Protein AF-A0A932U5Z6-F1 (afdb_monomer)

Structure (mmCIF, N/CA/C/O backbone):
data_AF-A0A932U5Z6-F1
#
_entry.id   AF-A0A932U5Z6-F1
#
loop_
_atom_site.group_PDB
_atom_site.id
_atom_site.type_symbol
_atom_site.label_atom_id
_atom_site.label_alt_id
_atom_site.label_comp_id
_atom_site.label_asym_id
_atom_site.label_entity_id
_atom_site.label_seq_id
_atom_site.pdbx_PDB_ins_code
_atom_site.Cartn_x
_atom_site.Cartn_y
_atom_site.Cartn_z
_atom_site.occupancy
_atom_site.B_iso_or_equiv
_atom_site.auth_seq_id
_atom_site.auth_comp_id
_atom_site.auth_asym_id
_atom_site.auth_atom_id
_atom_site.pdbx_PDB_model_num
ATOM 1 N N . MET A 1 1 ? -1.374 36.086 5.362 1.00 69.19 1 MET A N 1
ATOM 2 C CA . MET A 1 1 ? -0.827 35.461 4.133 1.00 69.19 1 MET A CA 1
ATOM 3 C C . MET A 1 1 ? -1.995 35.120 3.223 1.00 69.19 1 MET A C 1
ATOM 5 O O . MET A 1 1 ? -2.997 34.642 3.740 1.00 69.19 1 MET A O 1
ATOM 9 N N . SER A 1 2 ? -1.926 35.411 1.921 1.00 92.19 2 SER A N 1
ATOM 10 C CA . SER A 1 2 ? -3.019 35.050 1.006 1.00 92.19 2 SER A CA 1
ATOM 11 C C . SER A 1 2 ? -3.091 33.521 0.834 1.00 92.19 2 SER A C 1
ATOM 13 O O . SER A 1 2 ? -2.047 32.866 0.873 1.00 92.19 2 SER A O 1
ATOM 15 N N . PRO A 1 3 ? -4.284 32.929 0.624 1.00 89.31 3 PRO A N 1
ATOM 16 C CA . PRO A 1 3 ? -4.421 31.493 0.356 1.00 89.31 3 PRO A CA 1
ATOM 17 C C . PRO A 1 3 ? -3.554 31.028 -0.820 1.00 89.31 3 PRO A C 1
ATOM 19 O O . PRO A 1 3 ? -2.947 29.964 -0.765 1.00 89.31 3 PRO A O 1
ATOM 22 N N . LEU A 1 4 ? -3.423 31.875 -1.846 1.00 91.25 4 LEU A N 1
ATOM 23 C CA . LEU A 1 4 ? -2.566 31.627 -3.001 1.00 91.25 4 LEU A CA 1
ATOM 24 C C . LEU A 1 4 ? -1.083 31.531 -2.612 1.00 91.25 4 LEU A C 1
ATOM 26 O O . LEU A 1 4 ? -0.398 30.625 -3.068 1.00 91.25 4 LEU A O 1
ATOM 30 N N . LEU A 1 5 ? -0.593 32.407 -1.726 1.00 92.50 5 LEU A N 1
ATOM 31 C CA . LEU A 1 5 ? 0.784 32.337 -1.229 1.00 92.50 5 LEU A CA 1
ATOM 32 C C . LEU A 1 5 ? 1.038 31.029 -0.469 1.00 92.50 5 LEU A C 1
ATOM 34 O O . LEU A 1 5 ? 2.089 30.426 -0.650 1.00 92.50 5 LEU A O 1
ATOM 38 N N . LEU A 1 6 ? 0.084 30.582 0.356 1.00 90.44 6 LEU A N 1
ATOM 39 C CA . LEU A 1 6 ? 0.202 29.321 1.095 1.00 90.44 6 LEU A CA 1
ATOM 40 C C . LEU A 1 6 ? 0.247 28.121 0.147 1.00 90.44 6 LEU A C 1
ATOM 42 O O . LEU A 1 6 ? 1.144 27.297 0.269 1.00 90.44 6 LEU A O 1
ATOM 46 N N . VAL A 1 7 ? -0.661 28.053 -0.830 1.00 91.19 7 VAL A N 1
ATOM 47 C CA . VAL A 1 7 ? -0.684 26.966 -1.821 1.00 91.19 7 VAL A CA 1
ATOM 48 C C . VAL A 1 7 ? 0.608 26.939 -2.634 1.00 91.19 7 VAL A C 1
ATOM 50 O O . VAL A 1 7 ? 1.207 25.874 -2.788 1.00 91.19 7 VAL A O 1
ATOM 53 N N . THR A 1 8 ? 1.074 28.094 -3.110 1.00 92.56 8 THR A N 1
ATOM 54 C CA . THR A 1 8 ? 2.325 28.192 -3.869 1.00 92.56 8 THR A CA 1
ATOM 55 C C . THR A 1 8 ? 3.519 27.777 -3.019 1.00 92.56 8 THR A C 1
ATOM 57 O O . THR A 1 8 ? 4.326 26.963 -3.460 1.00 92.56 8 THR A O 1
ATOM 60 N N . LEU A 1 9 ? 3.620 28.279 -1.785 1.00 92.50 9 LEU A N 1
ATOM 61 C CA . LEU A 1 9 ? 4.718 27.942 -0.883 1.00 92.50 9 LEU A CA 1
ATOM 62 C C . LEU A 1 9 ? 4.720 26.448 -0.544 1.00 92.50 9 LEU A C 1
ATOM 64 O O . LEU A 1 9 ? 5.759 25.809 -0.657 1.00 92.50 9 LEU A O 1
ATOM 68 N N . SER A 1 10 ? 3.570 25.870 -0.191 1.00 87.94 10 SER A N 1
ATOM 69 C CA . SER A 1 10 ? 3.447 24.435 0.086 1.00 87.94 10 SER A CA 1
ATOM 70 C C . SER A 1 10 ? 3.793 23.584 -1.137 1.00 87.94 10 SER A C 1
ATOM 72 O O . SER A 1 10 ? 4.509 22.596 -1.006 1.00 87.94 10 SER A O 1
ATOM 74 N N . SER A 1 11 ? 3.353 23.987 -2.331 1.00 88.62 11 SER A N 1
ATOM 75 C CA . SER A 1 11 ? 3.674 23.278 -3.576 1.00 88.62 11 SER A CA 1
ATOM 76 C C . SER A 1 11 ? 5.170 23.324 -3.884 1.00 88.62 11 SER A C 1
ATOM 78 O O . SER A 1 11 ? 5.747 22.309 -4.265 1.00 88.62 11 SER A O 1
ATOM 80 N N . LEU A 1 12 ? 5.821 24.475 -3.677 1.00 90.50 12 LEU A N 1
ATOM 81 C CA . LEU A 1 12 ? 7.265 24.618 -3.864 1.00 90.50 12 LEU A CA 1
ATOM 82 C C . LEU A 1 12 ? 8.053 23.820 -2.826 1.00 90.50 12 LEU A C 1
ATOM 84 O O . LEU A 1 12 ? 9.004 23.142 -3.191 1.00 90.50 12 LEU A O 1
ATOM 88 N N . LEU A 1 13 ? 7.645 23.841 -1.557 1.00 89.56 13 LEU A N 1
ATOM 89 C CA . LEU A 1 13 ? 8.298 23.059 -0.505 1.00 89.56 13 LEU A CA 1
ATOM 90 C C . LEU A 1 13 ? 8.247 21.551 -0.781 1.00 89.56 13 LEU A C 1
ATOM 92 O O . LEU A 1 13 ? 9.197 20.847 -0.451 1.00 89.56 13 LEU A O 1
ATOM 96 N N . LEU A 1 14 ? 7.174 21.065 -1.410 1.00 86.75 14 LEU A N 1
ATOM 97 C CA . LEU A 1 14 ? 7.038 19.659 -1.792 1.00 86.75 14 LEU A CA 1
ATOM 98 C C . LEU A 1 14 ? 7.766 19.329 -3.106 1.00 86.75 14 LEU A C 1
ATOM 100 O O . LEU A 1 14 ? 8.453 18.315 -3.195 1.00 86.75 14 LEU A O 1
ATOM 104 N N . GLY A 1 15 ? 7.630 20.172 -4.132 1.00 87.50 15 GLY A N 1
ATOM 105 C CA . GLY A 1 15 ? 8.141 19.889 -5.478 1.00 87.50 15 GLY A CA 1
ATOM 106 C C . GLY A 1 15 ? 9.620 20.221 -5.679 1.00 87.50 15 GLY A C 1
ATOM 107 O O . GLY A 1 15 ? 10.344 19.470 -6.333 1.00 87.50 15 GLY A O 1
ATOM 108 N N . LEU A 1 16 ? 10.097 21.326 -5.105 1.00 90.31 16 LEU A N 1
ATOM 109 C CA . LEU A 1 16 ? 11.437 21.855 -5.366 1.00 90.31 16 LEU A CA 1
ATOM 110 C C . LEU A 1 16 ? 12.565 20.902 -4.934 1.00 90.31 16 LEU A C 1
ATOM 112 O O . LEU A 1 16 ? 13.491 20.726 -5.729 1.00 90.31 16 LEU A O 1
ATOM 116 N N . PRO A 1 17 ? 12.503 20.216 -3.771 1.00 91.12 17 PRO A N 1
ATOM 117 C CA . PRO A 1 17 ? 13.502 19.205 -3.423 1.00 91.12 17 PRO A CA 1
ATOM 118 C C . PRO A 1 17 ? 13.607 18.085 -4.466 1.00 91.12 17 PRO A C 1
ATOM 120 O O . PRO A 1 17 ? 14.712 17.665 -4.808 1.00 91.12 17 PRO A O 1
ATOM 123 N N . LEU A 1 18 ? 12.473 17.639 -5.021 1.00 87.00 18 LEU A N 1
ATOM 124 C CA . LEU A 1 18 ? 12.431 16.589 -6.042 1.00 87.00 18 LEU A CA 1
ATOM 125 C C . LEU A 1 18 ? 13.013 17.072 -7.375 1.00 87.00 18 LEU A C 1
ATOM 127 O O . LEU A 1 18 ? 13.781 16.352 -8.012 1.00 87.00 18 LEU A O 1
ATOM 131 N N . TRP A 1 19 ? 12.697 18.301 -7.785 1.00 89.69 19 TRP A N 1
ATOM 132 C CA . TRP A 1 19 ? 13.226 18.885 -9.020 1.00 89.69 19 TRP A CA 1
ATOM 133 C C . TRP A 1 19 ? 14.731 19.137 -8.942 1.00 89.69 19 TRP A C 1
ATOM 135 O O . TRP A 1 19 ? 15.451 18.772 -9.870 1.00 89.69 19 TRP A O 1
ATOM 145 N N . LEU A 1 20 ? 15.224 19.691 -7.827 1.00 90.06 20 LEU A N 1
ATOM 146 C CA . LEU A 1 20 ? 16.660 19.869 -7.593 1.00 90.06 20 LEU A CA 1
ATOM 147 C C . LEU A 1 20 ? 17.393 18.528 -7.596 1.00 90.06 20 LEU A C 1
ATOM 149 O O . LEU A 1 20 ? 18.442 18.390 -8.226 1.00 90.06 20 LEU A O 1
ATOM 153 N N . ARG A 1 21 ? 16.810 17.517 -6.947 1.00 87.50 21 ARG A N 1
ATOM 154 C CA . ARG A 1 21 ? 17.330 16.151 -6.972 1.00 87.50 21 ARG A CA 1
ATOM 155 C C . ARG A 1 21 ? 17.396 15.603 -8.397 1.00 87.50 21 ARG A C 1
ATOM 157 O O . ARG A 1 21 ? 18.412 15.019 -8.764 1.00 87.50 21 ARG A O 1
ATOM 164 N N . ASN A 1 22 ? 16.357 15.787 -9.210 1.00 87.12 22 ASN A N 1
ATOM 165 C CA . ASN A 1 22 ? 16.334 15.307 -10.594 1.00 87.12 22 ASN A CA 1
ATOM 166 C C . ASN A 1 22 ? 17.371 16.019 -11.470 1.00 87.12 22 ASN A C 1
ATOM 168 O O . ASN A 1 22 ? 18.066 15.353 -12.229 1.00 87.12 22 ASN A O 1
ATOM 172 N N . ILE A 1 23 ? 17.550 17.332 -11.303 1.00 88.31 23 ILE A N 1
ATOM 173 C CA . ILE A 1 23 ? 18.619 18.103 -11.960 1.00 88.31 23 ILE A CA 1
ATOM 174 C C . ILE A 1 23 ? 19.998 17.536 -11.603 1.00 88.31 23 ILE A C 1
ATOM 176 O O . ILE A 1 23 ? 20.805 17.277 -12.494 1.00 88.31 23 ILE A O 1
ATOM 180 N N . ALA A 1 24 ? 20.255 17.298 -10.314 1.00 87.62 24 ALA A N 1
ATOM 181 C CA . ALA A 1 24 ? 21.525 16.744 -9.848 1.00 87.62 24 ALA A CA 1
ATOM 182 C C . ALA A 1 24 ? 21.759 15.300 -10.329 1.00 87.62 24 ALA A C 1
ATOM 184 O O . ALA A 1 24 ? 22.899 14.900 -10.543 1.00 87.62 24 ALA A O 1
ATOM 185 N N . THR A 1 25 ? 20.685 14.523 -10.500 1.00 83.38 25 THR A N 1
ATOM 186 C CA . THR A 1 25 ? 20.752 13.090 -10.824 1.00 83.38 25 THR A CA 1
ATOM 187 C C . THR A 1 25 ? 20.821 12.818 -12.328 1.00 83.38 25 THR A C 1
ATOM 189 O O . THR A 1 25 ? 21.630 12.007 -12.768 1.00 83.38 25 THR A O 1
ATOM 192 N N . TYR A 1 26 ? 19.962 13.461 -13.122 1.00 82.12 26 TYR A N 1
ATOM 193 C CA . TYR A 1 26 ? 19.869 13.244 -14.572 1.00 82.12 26 TYR A CA 1
ATOM 194 C C . TYR A 1 26 ? 20.737 14.225 -15.373 1.00 82.12 26 TYR A C 1
ATOM 196 O O . TYR A 1 26 ? 21.073 13.953 -16.526 1.00 82.12 26 TYR A O 1
ATOM 204 N N . GLY A 1 27 ? 21.141 15.338 -14.752 1.00 81.62 27 GLY A N 1
ATOM 205 C CA . GLY A 1 27 ? 21.981 16.370 -15.347 1.00 81.62 27 GLY A CA 1
ATOM 206 C C . GLY A 1 27 ? 21.206 17.417 -16.157 1.00 81.62 27 GLY A C 1
ATOM 207 O O . GLY A 1 27 ? 20.136 17.172 -16.719 1.00 81.62 27 GLY A O 1
ATOM 208 N N . GLY A 1 28 ? 21.781 18.619 -16.252 1.00 84.88 28 GLY A N 1
ATOM 209 C CA . GLY A 1 28 ? 21.213 19.730 -17.020 1.00 84.88 28 GLY A CA 1
ATOM 210 C C . GLY A 1 28 ? 19.855 20.202 -16.487 1.00 84.88 28 GLY A C 1
ATOM 211 O O . GLY A 1 28 ? 19.638 20.264 -15.284 1.00 84.88 28 GLY A O 1
ATOM 212 N N . LEU A 1 29 ? 18.934 20.547 -17.390 1.00 86.44 29 LEU A N 1
ATOM 213 C CA . LEU A 1 29 ? 17.565 20.967 -17.054 1.00 86.44 29 LEU A CA 1
ATOM 214 C C . LEU A 1 29 ? 16.560 19.802 -17.090 1.00 86.44 29 LEU A C 1
ATOM 216 O O . LEU A 1 29 ? 15.365 20.036 -17.254 1.00 86.44 29 LEU A O 1
ATOM 220 N N . ASP A 1 30 ? 17.003 18.546 -16.960 1.00 83.12 30 ASP A N 1
ATOM 221 C CA . ASP A 1 30 ? 16.100 17.384 -16.966 1.00 83.12 30 ASP A CA 1
ATOM 222 C C . ASP A 1 30 ? 15.417 17.171 -15.601 1.00 83.12 30 ASP A C 1
ATOM 224 O O . ASP A 1 30 ? 15.425 16.087 -15.023 1.00 83.12 30 ASP A O 1
ATOM 228 N N . PHE A 1 31 ? 14.812 18.229 -15.054 1.00 87.06 31 PHE A N 1
ATOM 229 C CA . PHE A 1 31 ? 14.173 18.210 -13.733 1.00 87.06 31 PHE A CA 1
ATOM 230 C C . PHE A 1 31 ? 12.919 17.317 -13.674 1.00 87.06 31 PHE A C 1
ATOM 232 O O . PHE A 1 31 ? 12.496 16.919 -12.587 1.00 87.06 31 PHE A O 1
ATOM 239 N N . LEU A 1 32 ? 12.343 16.969 -14.831 1.00 85.19 32 LEU A N 1
ATOM 240 C CA . LEU A 1 32 ? 11.249 15.999 -14.968 1.00 85.19 32 LEU A CA 1
ATOM 241 C C . LEU A 1 32 ? 11.734 14.577 -15.309 1.00 85.19 32 LEU A C 1
ATOM 243 O O . LEU A 1 32 ? 10.931 13.650 -15.271 1.00 85.19 32 LEU A O 1
ATOM 247 N N . GLY A 1 33 ? 13.019 14.388 -15.636 1.00 80.88 33 GLY A N 1
ATOM 248 C CA . GLY A 1 33 ? 13.579 13.090 -16.034 1.00 80.88 33 GLY A CA 1
ATOM 249 C C . GLY A 1 33 ? 13.066 12.560 -17.381 1.00 80.88 33 GLY A C 1
ATOM 250 O O . GLY A 1 33 ? 13.112 11.352 -17.619 1.00 80.88 33 GLY A O 1
ATOM 251 N N . LEU A 1 34 ? 12.544 13.431 -18.249 1.00 82.69 34 LEU A N 1
ATOM 252 C CA . LEU A 1 34 ? 11.930 13.047 -19.525 1.00 82.69 34 LEU A CA 1
ATOM 253 C C . LEU A 1 34 ? 12.978 12.621 -20.553 1.00 82.69 34 LEU A C 1
ATOM 255 O O . LEU A 1 34 ? 12.789 11.634 -21.257 1.00 82.69 34 LEU A O 1
ATOM 259 N N . ARG A 1 35 ? 14.125 13.309 -20.605 1.00 82.81 35 ARG A N 1
ATOM 260 C CA . ARG A 1 35 ? 15.196 12.918 -21.536 1.00 82.81 35 ARG A CA 1
ATOM 261 C C . ARG A 1 35 ? 15.782 11.569 -21.153 1.00 82.81 35 ARG A C 1
ATOM 263 O O . ARG A 1 35 ? 16.149 10.788 -22.027 1.00 82.81 35 ARG A O 1
ATOM 270 N N . TRP A 1 36 ? 15.887 11.298 -19.854 1.00 78.06 36 TRP A N 1
ATOM 271 C CA . TRP A 1 36 ? 16.286 9.984 -19.369 1.00 78.06 36 TRP A CA 1
ATOM 272 C C . TRP A 1 36 ? 15.241 8.907 -19.688 1.00 78.06 36 TRP A C 1
ATOM 274 O O . TRP A 1 36 ? 15.604 7.846 -20.188 1.00 78.06 36 TRP A O 1
ATOM 284 N N . HIS A 1 37 ? 13.955 9.191 -19.459 1.00 79.00 37 HIS A N 1
ATOM 285 C CA . HIS A 1 37 ? 12.840 8.304 -19.801 1.00 79.00 37 HIS A CA 1
ATOM 286 C C . HIS A 1 37 ? 12.890 7.836 -21.265 1.00 79.00 37 HIS A C 1
ATOM 288 O O . HIS A 1 37 ? 12.825 6.635 -21.524 1.00 79.00 37 HIS A O 1
ATOM 294 N N . ASP A 1 38 ? 13.079 8.753 -22.213 1.00 81.44 38 ASP A N 1
ATOM 295 C CA . ASP A 1 38 ? 13.071 8.420 -23.644 1.00 81.44 38 ASP A CA 1
ATOM 296 C C . ASP A 1 38 ? 14.233 7.505 -24.054 1.00 81.44 38 ASP A C 1
ATOM 298 O O . ASP A 1 38 ? 14.115 6.731 -25.001 1.00 81.44 38 ASP A O 1
ATOM 302 N N . ARG A 1 39 ? 15.351 7.535 -23.316 1.00 78.62 39 ARG A N 1
ATOM 303 C CA . ARG A 1 39 ? 16.490 6.631 -23.552 1.00 78.62 39 ARG A CA 1
ATOM 304 C C . ARG A 1 39 ? 16.214 5.202 -23.095 1.00 78.62 39 ARG A C 1
ATOM 306 O O . ARG A 1 39 ? 16.750 4.269 -23.683 1.00 78.62 39 ARG A O 1
ATOM 313 N N . VAL A 1 40 ? 15.426 5.030 -22.034 1.00 74.38 40 VAL A N 1
ATOM 314 C CA . VAL A 1 40 ? 15.199 3.720 -21.394 1.00 74.38 40 VAL A CA 1
ATOM 315 C C . VAL A 1 40 ? 13.920 3.035 -21.873 1.00 74.38 40 VAL A C 1
ATOM 317 O O . VAL A 1 40 ? 13.795 1.819 -21.760 1.00 74.38 40 VAL A O 1
ATOM 320 N N . VAL A 1 41 ? 12.975 3.782 -22.446 1.00 70.25 41 VAL A N 1
ATOM 321 C CA . VAL A 1 41 ? 11.733 3.237 -23.009 1.00 70.25 41 VAL A CA 1
ATOM 322 C C . VAL A 1 41 ? 11.979 2.732 -24.432 1.00 70.25 41 VAL A C 1
ATOM 324 O O . VAL A 1 41 ? 11.538 3.322 -25.411 1.00 70.25 41 VAL A O 1
ATOM 327 N N . THR A 1 42 ? 12.686 1.611 -24.562 1.00 74.94 42 THR A N 1
ATOM 328 C CA . THR A 1 42 ? 12.849 0.904 -25.844 1.00 74.94 42 THR A CA 1
ATOM 329 C C . THR A 1 42 ? 12.679 -0.608 -25.657 1.00 74.94 42 THR A C 1
ATOM 331 O O . THR A 1 42 ? 12.927 -1.136 -24.577 1.00 74.94 42 THR A O 1
ATOM 334 N N . GLY A 1 43 ? 12.193 -1.311 -26.689 1.00 77.56 43 GLY A N 1
ATOM 335 C CA . GLY A 1 43 ? 12.179 -2.784 -26.726 1.00 77.56 43 GLY A CA 1
ATOM 336 C C . GLY A 1 43 ? 11.269 -3.490 -25.709 1.00 77.56 43 GLY A C 1
ATOM 337 O O . GLY A 1 43 ? 11.607 -4.575 -25.244 1.00 77.56 43 GLY A O 1
ATOM 338 N N . GLN A 1 44 ? 10.132 -2.896 -25.333 1.00 80.25 44 GLN A N 1
ATOM 339 C CA . GLN A 1 44 ? 9.215 -3.521 -24.372 1.00 80.25 44 GLN A CA 1
ATOM 340 C C . GLN A 1 44 ? 8.631 -4.832 -24.926 1.00 80.25 44 GLN A C 1
ATOM 342 O O . GLN A 1 44 ? 8.080 -4.816 -26.029 1.00 80.25 44 GLN A O 1
ATOM 347 N N . PRO A 1 45 ? 8.691 -5.948 -24.175 1.00 88.81 45 PRO A N 1
ATOM 348 C CA . PRO A 1 45 ? 8.124 -7.206 -24.633 1.00 88.81 45 PRO A CA 1
ATOM 349 C C . PRO A 1 45 ? 6.596 -7.131 -24.658 1.00 88.81 45 PRO A C 1
ATOM 351 O O . PRO A 1 45 ? 5.964 -6.628 -23.716 1.00 88.81 45 PRO A O 1
ATOM 354 N N . THR A 1 46 ? 5.998 -7.667 -25.722 1.00 93.62 46 THR A N 1
ATOM 355 C CA . THR A 1 46 ? 4.551 -7.882 -25.754 1.00 93.62 46 THR A CA 1
ATOM 356 C C . THR A 1 46 ? 4.171 -8.982 -24.764 1.00 93.62 46 THR A C 1
ATOM 358 O O . THR A 1 46 ? 4.982 -9.850 -24.424 1.00 93.62 46 THR A O 1
ATOM 361 N N . THR A 1 47 ? 2.930 -8.962 -24.287 1.00 93.81 47 THR A N 1
ATOM 362 C CA . THR A 1 47 ? 2.435 -9.985 -23.354 1.00 93.81 47 THR A CA 1
ATOM 363 C C . THR A 1 47 ? 2.460 -11.379 -23.971 1.00 93.81 47 THR A C 1
ATOM 365 O O . THR A 1 47 ? 2.830 -12.342 -23.300 1.00 93.81 47 THR A O 1
ATOM 368 N N . VAL A 1 48 ? 2.137 -11.482 -25.262 1.00 95.62 48 VAL A N 1
ATOM 369 C CA . VAL A 1 48 ? 2.158 -12.750 -25.999 1.00 95.62 48 VAL A CA 1
ATOM 370 C C . VAL A 1 48 ? 3.581 -13.298 -26.097 1.00 95.62 48 VAL A C 1
ATOM 372 O O . VAL A 1 48 ? 3.802 -14.447 -25.720 1.00 95.62 48 VAL A O 1
ATOM 375 N N . ASP A 1 49 ? 4.549 -12.478 -26.517 1.00 95.12 49 ASP A N 1
ATOM 376 C CA . ASP A 1 49 ? 5.944 -12.915 -26.671 1.00 95.12 49 ASP A CA 1
ATOM 377 C C . ASP A 1 49 ? 6.555 -13.319 -25.327 1.00 95.12 49 ASP A C 1
ATOM 379 O O . ASP A 1 49 ? 7.260 -14.323 -25.220 1.00 95.12 49 ASP A O 1
ATOM 383 N N . TRP A 1 50 ? 6.251 -12.564 -24.270 1.00 94.62 50 TRP A N 1
ATOM 384 C CA . TRP A 1 50 ? 6.760 -12.856 -22.937 1.00 94.62 50 TRP A CA 1
ATOM 385 C C . TRP A 1 50 ? 6.226 -14.186 -22.404 1.00 94.62 50 TRP A C 1
ATOM 387 O O . TRP A 1 50 ? 7.000 -14.977 -21.862 1.00 94.62 50 TRP A O 1
ATOM 397 N N . ILE A 1 51 ? 4.922 -14.449 -22.565 1.00 96.94 51 ILE A N 1
ATOM 398 C CA . ILE A 1 51 ? 4.297 -15.711 -22.143 1.00 96.94 51 ILE A CA 1
ATOM 399 C C . ILE A 1 51 ? 4.809 -16.869 -22.998 1.00 96.94 51 ILE A C 1
ATOM 401 O O . ILE A 1 51 ? 5.070 -17.938 -22.455 1.00 96.94 51 ILE A O 1
ATOM 405 N N . ALA A 1 52 ? 5.003 -16.667 -24.303 1.00 96.88 52 ALA A N 1
ATOM 406 C CA . ALA A 1 52 ? 5.597 -17.678 -25.172 1.00 96.88 52 ALA A CA 1
ATOM 407 C C . ALA A 1 52 ? 7.023 -18.050 -24.725 1.00 96.88 52 ALA A C 1
ATOM 409 O O . ALA A 1 52 ? 7.389 -19.222 -24.770 1.00 96.88 52 ALA A O 1
ATOM 410 N N . ALA A 1 53 ? 7.803 -17.075 -24.246 1.00 96.62 53 ALA A N 1
ATOM 411 C CA . ALA A 1 53 ? 9.177 -17.289 -23.797 1.00 96.62 53 ALA A CA 1
ATOM 412 C C . ALA A 1 53 ? 9.303 -17.840 -22.360 1.00 96.62 53 ALA A C 1
ATOM 414 O O . ALA A 1 53 ? 10.196 -18.640 -22.098 1.00 96.62 53 ALA A O 1
ATOM 415 N N . ASN A 1 54 ? 8.444 -17.418 -21.422 1.00 96.75 54 ASN A N 1
ATOM 416 C CA . ASN A 1 54 ? 8.610 -17.687 -19.980 1.00 96.75 54 ASN A CA 1
ATOM 417 C C . ASN A 1 54 ? 7.453 -18.485 -19.347 1.00 96.75 54 ASN A C 1
ATOM 419 O O . ASN A 1 54 ? 7.575 -18.985 -18.229 1.00 96.75 54 ASN A O 1
ATOM 423 N N . GLY A 1 55 ? 6.320 -18.606 -20.039 1.00 96.62 55 GLY A N 1
ATOM 424 C CA . GLY A 1 55 ? 5.133 -19.319 -19.575 1.00 96.62 55 GLY A CA 1
ATOM 425 C C . GLY A 1 55 ? 4.230 -18.534 -18.614 1.00 96.62 55 GLY A C 1
ATOM 426 O O . GLY A 1 55 ? 4.584 -17.505 -18.039 1.00 96.62 55 GLY A O 1
ATOM 427 N N . TRP A 1 56 ? 3.020 -19.060 -18.413 1.00 96.88 56 TRP A N 1
ATOM 428 C CA . TRP A 1 56 ? 2.003 -18.472 -17.531 1.00 96.88 56 TRP A CA 1
ATOM 429 C C . TRP A 1 56 ? 2.393 -18.361 -16.048 1.00 96.88 56 TRP A C 1
ATOM 431 O O . TRP A 1 56 ? 2.049 -17.342 -15.445 1.00 96.88 56 TRP A O 1
ATOM 441 N N . PRO A 1 57 ? 3.080 -19.342 -15.426 1.00 97.31 57 PRO A N 1
ATOM 442 C CA . PRO A 1 57 ? 3.449 -19.233 -14.014 1.00 97.31 57 PRO A CA 1
ATOM 443 C C . PRO A 1 57 ? 4.336 -18.017 -13.745 1.00 97.31 57 PRO A C 1
ATOM 445 O O . PRO A 1 57 ? 4.029 -17.210 -12.870 1.00 97.31 57 PRO A O 1
ATOM 448 N N . ALA A 1 58 ? 5.367 -17.834 -14.570 1.00 95.12 58 ALA A N 1
ATOM 449 C CA . ALA A 1 58 ? 6.283 -16.713 -14.447 1.00 95.12 58 ALA A CA 1
ATOM 450 C C . ALA A 1 58 ? 5.565 -15.372 -14.712 1.00 95.12 58 ALA A C 1
ATOM 452 O O . ALA A 1 58 ? 5.891 -14.358 -14.092 1.00 95.12 58 ALA A O 1
ATOM 453 N N . TYR A 1 59 ? 4.561 -15.358 -15.601 1.00 95.12 59 TYR A N 1
ATOM 454 C CA . TYR A 1 59 ? 3.771 -14.156 -15.891 1.00 95.12 59 TYR A CA 1
ATOM 455 C C . TYR A 1 59 ? 3.019 -13.700 -14.645 1.00 95.12 59 TYR A C 1
ATOM 457 O O . TYR A 1 59 ? 3.064 -12.523 -14.296 1.00 95.12 59 TYR A O 1
ATOM 465 N N . TRP A 1 60 ? 2.357 -14.630 -13.951 1.00 95.81 60 TRP A N 1
ATOM 466 C CA . TRP A 1 60 ? 1.602 -14.312 -12.743 1.00 95.81 60 TRP A CA 1
ATOM 467 C C . TRP A 1 60 ? 2.497 -14.003 -11.550 1.00 95.81 60 TRP A C 1
ATOM 469 O O . TRP A 1 60 ? 2.187 -13.081 -10.801 1.00 95.81 60 TRP A O 1
ATOM 479 N N . GLU A 1 61 ? 3.617 -14.707 -11.389 1.00 95.12 61 GLU A N 1
ATOM 480 C CA . GLU A 1 61 ? 4.611 -14.380 -10.365 1.00 95.12 61 GLU A CA 1
ATOM 481 C C . GLU A 1 61 ? 5.090 -12.933 -10.522 1.00 95.12 61 GLU A C 1
ATOM 483 O O . GLU A 1 61 ? 5.013 -12.141 -9.580 1.00 95.12 61 GLU A O 1
ATOM 488 N N . ARG A 1 62 ? 5.473 -12.551 -11.748 1.00 92.50 62 ARG A N 1
ATOM 489 C CA . ARG A 1 62 ? 5.845 -11.173 -12.071 1.00 92.50 62 ARG A CA 1
ATOM 490 C C . ARG A 1 62 ? 4.682 -10.206 -11.867 1.00 92.50 62 ARG A C 1
ATOM 492 O O . ARG A 1 62 ? 4.895 -9.131 -11.308 1.00 92.50 62 ARG A O 1
ATOM 499 N N . ALA A 1 63 ? 3.471 -10.576 -12.283 1.00 94.06 63 ALA A N 1
ATOM 500 C CA . ALA A 1 63 ? 2.289 -9.736 -12.135 1.00 94.06 63 ALA A CA 1
ATOM 501 C C . ALA A 1 63 ? 2.033 -9.377 -10.674 1.00 94.06 63 ALA A C 1
ATOM 503 O O . ALA A 1 63 ? 1.765 -8.216 -10.381 1.00 94.06 63 ALA A O 1
ATOM 504 N N . TRP A 1 64 ? 2.162 -10.324 -9.748 1.00 94.31 64 TRP A N 1
ATOM 505 C CA . TRP A 1 64 ? 1.965 -10.057 -8.327 1.00 94.31 64 TRP A CA 1
ATOM 506 C C . TRP A 1 64 ? 3.153 -9.330 -7.700 1.00 94.31 64 TRP A C 1
ATOM 508 O O . TRP A 1 64 ? 2.972 -8.267 -7.103 1.00 94.31 64 TRP A O 1
ATOM 518 N N . ASP A 1 65 ? 4.364 -9.865 -7.864 1.00 93.19 65 ASP A N 1
ATOM 519 C CA . ASP A 1 65 ? 5.563 -9.346 -7.205 1.00 93.19 65 ASP A CA 1
ATOM 520 C C . ASP A 1 65 ? 5.923 -7.939 -7.695 1.00 93.19 65 ASP A C 1
ATOM 522 O O . ASP A 1 65 ? 6.110 -7.012 -6.899 1.00 93.19 65 ASP A O 1
ATOM 526 N N . PHE A 1 66 ? 5.956 -7.747 -9.016 1.00 92.00 66 PHE A N 1
ATOM 527 C CA . PHE A 1 66 ? 6.361 -6.477 -9.608 1.00 92.00 66 PHE A CA 1
ATOM 528 C C . PHE A 1 66 ? 5.293 -5.400 -9.406 1.00 92.00 66 PHE A C 1
ATOM 530 O O . PHE A 1 66 ? 5.640 -4.259 -9.093 1.00 92.00 66 PHE A O 1
ATOM 537 N N . THR A 1 67 ? 4.003 -5.751 -9.478 1.00 94.19 67 THR A N 1
ATOM 538 C CA . THR A 1 67 ? 2.921 -4.788 -9.205 1.00 94.19 67 THR A CA 1
ATOM 539 C C . THR A 1 67 ? 2.974 -4.321 -7.769 1.00 94.19 67 THR A C 1
ATOM 541 O O . THR A 1 67 ? 2.914 -3.119 -7.524 1.00 94.19 67 THR A O 1
ATOM 544 N N . PHE A 1 68 ? 3.138 -5.249 -6.824 1.00 94.81 68 PHE A N 1
ATOM 545 C CA . PHE A 1 68 ? 3.219 -4.916 -5.411 1.00 94.81 68 PHE A CA 1
ATOM 546 C C . PHE A 1 68 ? 4.417 -4.006 -5.120 1.00 94.81 68 PHE A C 1
ATOM 548 O O . PHE A 1 68 ? 4.252 -2.913 -4.578 1.00 94.81 68 PHE A O 1
ATOM 555 N N . LYS A 1 69 ? 5.624 -4.405 -5.5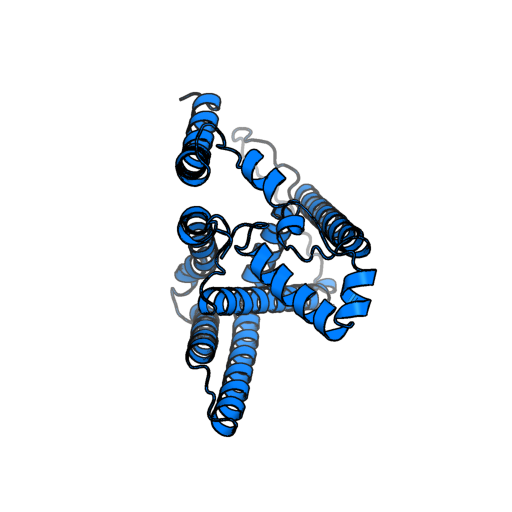37 1.00 92.44 69 LYS A N 1
ATOM 556 C CA . LYS A 1 69 ? 6.842 -3.618 -5.289 1.00 92.44 69 LYS A CA 1
ATOM 557 C C . LYS A 1 69 ? 6.794 -2.251 -5.978 1.00 92.44 69 LYS A C 1
ATOM 559 O O . LYS A 1 69 ? 7.171 -1.240 -5.384 1.00 92.44 69 LYS A O 1
ATOM 564 N N . SER A 1 70 ? 6.279 -2.194 -7.207 1.00 91.06 70 SER A N 1
ATOM 565 C CA . SER A 1 70 ? 6.142 -0.944 -7.961 1.00 91.06 70 SER A CA 1
ATOM 566 C C . SER A 1 70 ? 5.053 -0.020 -7.434 1.00 91.06 70 SER A C 1
ATOM 568 O O . SER A 1 70 ? 5.212 1.194 -7.516 1.00 91.06 70 SER A O 1
ATOM 570 N N . PHE A 1 71 ? 3.986 -0.555 -6.843 1.00 92.38 71 PHE A N 1
ATOM 571 C CA . PHE A 1 71 ? 3.000 0.270 -6.153 1.00 92.38 71 PHE A CA 1
ATOM 572 C C . PHE A 1 71 ? 3.628 1.009 -4.964 1.00 92.38 71 PHE A C 1
ATOM 574 O O . PHE A 1 71 ? 3.339 2.181 -4.750 1.00 92.38 71 PHE A O 1
ATOM 581 N N . TRP A 1 72 ? 4.506 0.338 -4.212 1.00 91.31 72 TRP A N 1
ATOM 582 C CA . TRP A 1 72 ? 5.059 0.884 -2.972 1.00 91.31 72 TRP A CA 1
ATOM 583 C C . TRP A 1 72 ? 6.319 1.732 -3.121 1.00 91.31 72 TRP A C 1
ATOM 585 O O . TRP A 1 72 ? 6.560 2.576 -2.266 1.00 91.31 72 TRP A O 1
ATOM 595 N N . GLY A 1 73 ? 7.148 1.512 -4.141 1.00 83.44 73 GLY A N 1
ATOM 596 C CA . GLY A 1 73 ? 8.373 2.310 -4.259 1.00 83.44 73 GLY A CA 1
ATOM 597 C C . GLY A 1 73 ? 9.259 2.071 -5.474 1.00 83.44 73 GLY A C 1
ATOM 598 O O . GLY A 1 73 ? 10.295 2.721 -5.579 1.00 83.44 73 GLY A O 1
ATOM 599 N N . VAL A 1 74 ? 8.891 1.174 -6.398 1.00 80.25 74 VAL A N 1
ATOM 600 C CA . VAL A 1 74 ? 9.618 1.025 -7.675 1.00 80.25 74 VAL A CA 1
ATOM 601 C C . VAL A 1 74 ? 8.927 1.829 -8.772 1.00 80.25 74 VAL A C 1
ATOM 603 O O . VAL A 1 74 ? 7.861 1.455 -9.270 1.00 80.25 74 VAL A O 1
ATOM 606 N N . PHE A 1 75 ? 9.556 2.928 -9.184 1.00 71.75 75 PHE A N 1
ATOM 607 C CA . PHE A 1 75 ? 8.989 3.864 -10.149 1.00 71.75 75 PHE A CA 1
ATOM 608 C C . PHE A 1 75 ? 9.669 3.765 -11.516 1.00 71.75 75 PHE A C 1
ATOM 610 O O . PHE A 1 75 ? 10.600 4.497 -11.836 1.00 71.75 75 PHE A O 1
ATOM 617 N N . GLY A 1 76 ? 9.124 2.912 -12.385 1.00 64.19 76 GLY A N 1
ATOM 618 C CA . GLY A 1 76 ? 9.545 2.809 -13.783 1.00 64.19 76 GLY A CA 1
ATOM 619 C C . GLY A 1 76 ? 10.813 2.004 -14.006 1.00 64.19 76 GLY A C 1
ATOM 620 O O . GLY A 1 76 ? 11.076 1.030 -13.315 1.00 64.19 76 GLY A O 1
ATOM 621 N N . TRP A 1 77 ? 11.592 2.427 -15.001 1.00 58.94 77 TRP A N 1
ATOM 622 C CA . TRP A 1 77 ? 12.922 1.893 -15.335 1.00 58.94 77 TRP A CA 1
ATOM 623 C C . TRP A 1 77 ? 14.008 2.381 -14.365 1.00 58.94 77 TRP A C 1
ATOM 625 O O . TRP A 1 77 ? 15.199 2.208 -14.591 1.00 58.94 77 TRP A O 1
ATOM 635 N N . LEU A 1 78 ? 13.589 3.074 -13.311 1.00 56.97 78 LEU A N 1
ATOM 636 C CA . LEU A 1 78 ? 14.426 3.657 -12.287 1.00 56.97 78 LEU A CA 1
ATOM 637 C C . LEU A 1 78 ? 14.156 2.874 -11.012 1.00 56.97 78 LEU A C 1
ATOM 639 O O . LEU A 1 78 ? 13.024 2.844 -10.526 1.00 56.97 78 LEU A O 1
ATOM 643 N N . GLY A 1 79 ? 15.193 2.263 -10.461 1.00 62.56 79 GLY A N 1
ATOM 644 C CA . GLY A 1 79 ? 15.151 1.932 -9.053 1.00 62.56 79 GLY A CA 1
ATOM 645 C C . GLY A 1 79 ? 15.950 0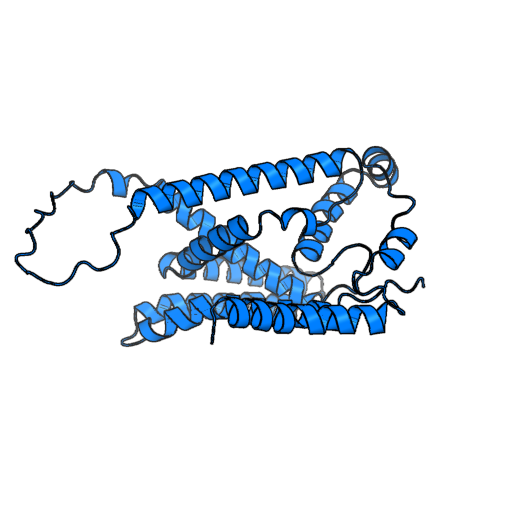.716 -8.646 1.00 62.56 79 GLY A C 1
ATOM 646 O O . GLY A 1 79 ? 15.878 -0.360 -9.239 1.00 62.56 79 GLY A O 1
ATOM 647 N N . VAL A 1 80 ? 16.661 0.920 -7.547 1.00 70.44 80 VAL A N 1
ATOM 648 C CA . VAL A 1 80 ? 17.075 -0.140 -6.642 1.00 70.44 80 VAL A CA 1
ATOM 649 C C . VAL A 1 80 ? 15.836 -0.511 -5.834 1.00 70.44 80 VAL A C 1
ATOM 651 O O . VAL A 1 80 ? 15.167 0.359 -5.278 1.00 70.44 80 VAL A O 1
ATOM 654 N N . PHE A 1 81 ? 15.502 -1.797 -5.779 1.00 84.25 81 PHE A N 1
ATOM 655 C CA . PHE A 1 81 ? 14.420 -2.260 -4.917 1.00 84.25 81 PHE A CA 1
ATOM 656 C C . PHE A 1 81 ? 14.715 -1.880 -3.460 1.00 84.25 81 PHE A C 1
ATOM 658 O O . PHE A 1 81 ? 15.848 -2.032 -3.000 1.00 84.25 81 PHE A O 1
ATOM 665 N N . MET A 1 82 ? 13.694 -1.421 -2.724 1.00 89.69 82 MET A N 1
ATOM 666 C CA . MET A 1 82 ? 13.792 -1.306 -1.267 1.00 89.69 82 MET A CA 1
ATOM 667 C C . MET A 1 82 ? 14.238 -2.635 -0.649 1.00 89.69 82 MET A C 1
ATOM 669 O O . MET A 1 82 ? 14.024 -3.706 -1.225 1.00 89.69 82 MET A O 1
ATOM 673 N N . ASP A 1 83 ? 14.834 -2.563 0.542 1.00 91.19 83 ASP A N 1
ATOM 674 C CA . ASP A 1 83 ? 15.184 -3.763 1.299 1.00 91.19 83 ASP A CA 1
ATOM 675 C C . ASP A 1 83 ? 13.948 -4.669 1.445 1.00 91.19 83 ASP A C 1
ATOM 677 O O . ASP A 1 83 ? 12.842 -4.194 1.726 1.00 91.19 83 ASP A O 1
ATOM 681 N N . GLY A 1 84 ? 14.130 -5.979 1.252 1.00 91.94 84 GLY A N 1
ATOM 682 C CA . GLY A 1 84 ? 13.041 -6.958 1.291 1.00 91.94 84 GLY A CA 1
ATOM 683 C C . GLY A 1 84 ? 12.204 -6.878 2.570 1.00 91.94 84 GLY A C 1
ATOM 684 O O . GLY A 1 84 ? 10.994 -7.073 2.518 1.00 91.94 84 GLY A O 1
ATOM 685 N N . ARG A 1 85 ? 12.807 -6.482 3.698 1.00 95.38 85 ARG A N 1
ATOM 686 C CA . ARG A 1 85 ? 12.122 -6.299 4.987 1.00 95.38 85 ARG A CA 1
ATOM 687 C C . ARG A 1 85 ? 11.050 -5.215 4.930 1.00 95.38 85 ARG A C 1
ATOM 689 O O . ARG A 1 85 ? 10.010 -5.359 5.570 1.00 95.38 85 ARG A O 1
ATOM 696 N N . VAL A 1 86 ? 11.286 -4.146 4.166 1.00 95.12 86 VAL A N 1
ATOM 697 C CA . VAL A 1 86 ? 10.307 -3.068 3.970 1.00 95.12 86 VAL A CA 1
ATOM 698 C C . VAL A 1 86 ? 9.105 -3.614 3.208 1.00 95.12 86 VAL A C 1
ATOM 700 O O . VAL A 1 86 ? 7.971 -3.434 3.646 1.00 95.12 86 VAL A O 1
ATOM 703 N N . TYR A 1 87 ? 9.338 -4.367 2.129 1.00 95.44 87 TYR A N 1
ATOM 704 C CA . TYR A 1 87 ? 8.254 -5.020 1.394 1.00 95.44 87 TYR A CA 1
ATOM 705 C C . TYR A 1 87 ? 7.504 -6.049 2.239 1.00 95.44 87 TYR A C 1
ATOM 707 O O . TYR A 1 87 ? 6.279 -6.095 2.162 1.00 95.44 87 TYR A O 1
ATOM 715 N N . THR A 1 88 ? 8.187 -6.813 3.095 1.00 96.75 88 THR A N 1
ATOM 716 C CA . THR A 1 88 ? 7.534 -7.727 4.042 1.00 96.75 88 THR A CA 1
ATOM 717 C C . THR A 1 88 ? 6.603 -6.973 4.993 1.00 96.75 88 THR A C 1
ATOM 719 O O . THR A 1 88 ? 5.452 -7.372 5.166 1.00 96.75 88 THR A O 1
ATOM 722 N N . LEU A 1 89 ? 7.051 -5.860 5.583 1.00 96.81 89 LEU A N 1
ATOM 723 C CA . LEU A 1 89 ? 6.208 -5.038 6.459 1.00 96.81 89 LEU A CA 1
ATOM 724 C C . LEU A 1 89 ? 5.000 -4.456 5.721 1.00 96.81 89 LEU A C 1
ATOM 726 O O . LEU A 1 89 ? 3.883 -4.505 6.237 1.00 96.81 89 LEU A O 1
ATOM 730 N N . LEU A 1 90 ? 5.204 -3.953 4.503 1.00 97.12 90 LEU A N 1
ATOM 731 C CA . LEU A 1 90 ? 4.129 -3.439 3.654 1.00 97.12 90 LEU A CA 1
ATOM 732 C C . LEU A 1 90 ? 3.141 -4.541 3.256 1.00 97.12 90 LEU A C 1
ATOM 734 O O . LEU A 1 90 ? 1.939 -4.287 3.165 1.00 97.12 90 LEU A O 1
ATOM 738 N N . LEU A 1 91 ? 3.621 -5.771 3.053 1.00 97.25 91 LEU A N 1
ATOM 739 C CA . LEU A 1 91 ? 2.784 -6.921 2.723 1.00 97.25 91 LEU A CA 1
ATOM 740 C C . LEU A 1 91 ? 1.929 -7.323 3.924 1.00 97.25 91 LEU A C 1
ATOM 742 O O . LEU A 1 91 ? 0.720 -7.493 3.782 1.00 97.25 91 LEU A O 1
ATOM 746 N N . ILE A 1 92 ? 2.528 -7.393 5.117 1.00 98.12 92 ILE A N 1
ATOM 747 C CA . ILE A 1 92 ? 1.802 -7.647 6.367 1.00 98.12 92 ILE A CA 1
ATOM 748 C C . ILE A 1 92 ? 0.755 -6.553 6.597 1.00 98.12 92 ILE A C 1
ATOM 750 O O . ILE A 1 92 ? -0.407 -6.865 6.857 1.00 98.12 92 ILE A O 1
ATOM 754 N N . PHE A 1 93 ? 1.125 -5.277 6.443 1.00 97.94 93 PHE A N 1
ATOM 755 C CA . PHE A 1 93 ? 0.192 -4.154 6.547 1.00 97.94 93 PHE A CA 1
ATOM 756 C C . PHE A 1 93 ? -0.976 -4.291 5.560 1.00 97.94 93 PHE A C 1
ATOM 758 O O . PHE A 1 93 ? -2.137 -4.202 5.964 1.00 97.94 93 PHE A O 1
ATOM 765 N N . SER A 1 94 ? -0.684 -4.589 4.292 1.00 97.69 94 SER A N 1
ATOM 766 C CA . SER A 1 94 ? -1.696 -4.813 3.251 1.00 97.69 94 SER A CA 1
ATOM 767 C C . SER A 1 94 ? -2.625 -5.981 3.601 1.00 97.69 94 SER A C 1
ATOM 769 O O . SER A 1 94 ? -3.837 -5.880 3.419 1.00 97.69 94 SER A O 1
ATOM 771 N N . GLY A 1 95 ? -2.085 -7.063 4.170 1.00 97.88 95 GLY A N 1
ATOM 772 C CA . GLY A 1 95 ? -2.858 -8.207 4.653 1.00 97.88 95 GLY A CA 1
ATOM 773 C C . GLY A 1 95 ? -3.791 -7.854 5.814 1.00 97.88 95 GLY A C 1
ATOM 774 O O . GLY A 1 95 ? -4.956 -8.250 5.808 1.00 97.88 95 GLY A O 1
ATOM 775 N N . VAL A 1 96 ? -3.328 -7.054 6.781 1.00 98.31 96 VAL A N 1
ATOM 776 C CA . VAL A 1 96 ? -4.170 -6.567 7.890 1.00 98.31 96 VAL A CA 1
ATOM 777 C C . VAL A 1 96 ? -5.290 -5.665 7.371 1.00 98.31 96 VAL A C 1
ATOM 779 O O . VAL A 1 96 ? -6.441 -5.816 7.785 1.00 98.31 96 VAL A O 1
ATOM 782 N N . VAL A 1 97 ? -4.981 -4.764 6.436 1.00 98.00 97 VAL A N 1
ATOM 783 C CA . VAL A 1 97 ? -5.977 -3.924 5.756 1.00 98.00 97 VAL A CA 1
ATOM 784 C C . VAL A 1 97 ? -7.008 -4.795 5.035 1.00 98.00 97 VAL A C 1
ATOM 786 O O . VAL A 1 97 ? -8.205 -4.599 5.230 1.00 98.00 97 VAL A O 1
ATOM 7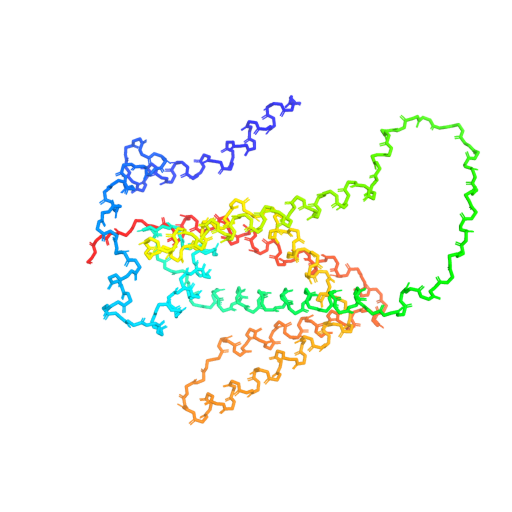89 N N . ALA A 1 98 ? -6.579 -5.798 4.267 1.00 97.81 98 ALA A N 1
ATOM 790 C CA . ALA A 1 98 ? -7.483 -6.712 3.570 1.00 97.81 98 ALA A CA 1
ATOM 791 C C . ALA A 1 98 ? -8.381 -7.498 4.544 1.00 97.81 98 ALA A C 1
ATOM 793 O O . ALA A 1 98 ? -9.592 -7.592 4.335 1.00 97.81 98 ALA A O 1
ATOM 794 N N . ALA A 1 99 ? -7.832 -8.003 5.651 1.00 97.94 99 ALA A N 1
ATOM 795 C CA . ALA A 1 99 ? -8.613 -8.689 6.679 1.00 97.94 99 ALA A CA 1
ATOM 796 C C . ALA A 1 99 ? -9.630 -7.751 7.360 1.00 97.94 99 ALA A C 1
ATOM 798 O O . ALA A 1 99 ? -10.773 -8.142 7.610 1.00 97.94 99 ALA A O 1
ATOM 799 N N . GLY A 1 100 ? -9.249 -6.494 7.604 1.00 97.56 100 GLY A N 1
ATOM 800 C CA . GLY A 1 100 ? -10.148 -5.450 8.093 1.00 97.56 100 GLY A CA 1
ATOM 801 C C . GLY A 1 100 ? -11.291 -5.145 7.121 1.00 97.56 100 GLY A C 1
ATOM 802 O O . GLY A 1 100 ? -12.441 -5.023 7.548 1.00 97.56 100 GLY A O 1
ATOM 803 N N . LEU A 1 101 ? -11.006 -5.100 5.814 1.00 96.50 101 LEU A N 1
ATOM 804 C CA . LEU A 1 101 ? -12.015 -4.926 4.767 1.00 96.50 101 LEU A CA 1
ATOM 805 C C . LEU A 1 101 ? -13.031 -6.069 4.797 1.00 96.50 101 LEU A C 1
ATOM 807 O O . LEU A 1 101 ? -14.235 -5.822 4.878 1.00 96.50 101 LEU A O 1
ATOM 811 N N . VAL A 1 102 ? -12.551 -7.317 4.799 1.00 97.38 102 VAL A N 1
ATOM 812 C CA . VAL A 1 102 ? -13.402 -8.514 4.873 1.00 97.38 102 VAL A CA 1
ATOM 813 C C . VAL A 1 102 ? -14.276 -8.476 6.127 1.00 97.38 102 VAL A C 1
ATOM 815 O O . VAL A 1 102 ? -15.492 -8.644 6.035 1.00 97.38 102 VAL A O 1
ATOM 818 N N . ALA A 1 103 ? -13.704 -8.173 7.294 1.00 96.62 103 ALA A N 1
ATOM 819 C CA . ALA A 1 103 ? -14.465 -8.050 8.536 1.00 96.62 103 ALA A CA 1
ATOM 820 C C . ALA A 1 103 ? -15.534 -6.940 8.471 1.00 96.62 103 ALA A C 1
ATOM 822 O O . ALA A 1 103 ? -16.653 -7.110 8.969 1.00 96.62 103 ALA A O 1
ATOM 823 N N . GLY A 1 104 ? -15.211 -5.808 7.840 1.00 94.06 104 GLY A N 1
ATOM 824 C CA . GLY A 1 104 ? -16.143 -4.713 7.590 1.00 94.06 104 GLY A CA 1
ATOM 825 C C . GLY A 1 104 ? -17.322 -5.133 6.710 1.00 94.06 104 GLY A C 1
ATOM 826 O O . GLY A 1 104 ? -18.474 -4.881 7.075 1.00 94.06 104 GLY A O 1
ATOM 827 N N . LEU A 1 105 ? -17.041 -5.823 5.600 1.00 93.38 105 LEU A N 1
ATOM 828 C CA . LEU A 1 105 ? -18.044 -6.339 4.663 1.00 93.38 105 LEU A CA 1
ATOM 829 C C . LEU A 1 105 ? -18.951 -7.388 5.319 1.00 93.38 105 LEU A C 1
ATOM 831 O O . LEU A 1 105 ? -20.174 -7.274 5.239 1.00 93.38 105 LEU A O 1
ATOM 835 N N . LEU A 1 106 ? -18.378 -8.355 6.042 1.00 94.12 106 LEU A N 1
ATOM 836 C CA . LEU A 1 106 ? -19.135 -9.391 6.756 1.00 94.12 106 LEU A CA 1
ATOM 837 C C . LEU A 1 106 ? -20.084 -8.792 7.801 1.00 94.12 106 LEU A C 1
ATOM 839 O O . LEU A 1 106 ? -21.246 -9.194 7.919 1.00 94.12 106 LEU A O 1
ATOM 843 N N . ARG A 1 107 ? -19.624 -7.778 8.542 1.00 91.62 107 ARG A N 1
ATOM 844 C CA . ARG A 1 107 ? -20.482 -7.072 9.498 1.00 91.62 107 ARG A CA 1
ATOM 845 C C . ARG A 1 107 ? -21.580 -6.274 8.796 1.00 91.62 107 ARG A C 1
ATOM 847 O O . ARG A 1 107 ? -22.693 -6.216 9.311 1.00 91.62 107 ARG A O 1
ATOM 854 N N . TYR A 1 108 ? -21.285 -5.641 7.661 1.00 86.62 108 TYR A N 1
ATOM 855 C CA . TYR A 1 108 ? -22.294 -4.908 6.893 1.00 86.62 108 TYR A CA 1
ATOM 856 C C . TYR A 1 108 ? -23.386 -5.841 6.347 1.00 86.62 108 TYR A C 1
ATOM 858 O O . TYR A 1 108 ? -24.562 -5.489 6.385 1.00 86.62 108 TYR A O 1
ATOM 866 N N . ALA A 1 109 ? -23.009 -7.045 5.910 1.00 87.06 109 ALA A N 1
ATOM 867 C CA . ALA A 1 109 ? -23.933 -8.060 5.408 1.00 87.06 109 ALA A CA 1
ATOM 868 C C . ALA A 1 109 ? -24.782 -8.738 6.505 1.00 87.06 109 ALA A C 1
ATOM 870 O O . ALA A 1 109 ? -25.817 -9.328 6.200 1.00 87.06 109 ALA A O 1
ATOM 871 N N . SER A 1 110 ? -24.377 -8.657 7.778 1.00 85.38 110 SER A N 1
ATOM 872 C CA . SER A 1 110 ? -25.041 -9.357 8.885 1.00 85.38 110 SER A CA 1
ATOM 873 C C . SER A 1 110 ? -26.485 -8.860 9.139 1.00 85.38 110 SER A C 1
ATOM 875 O O . SER A 1 110 ? -26.683 -7.672 9.420 1.00 85.38 110 SER A O 1
ATOM 877 N N . PRO A 1 111 ? -27.504 -9.750 9.143 1.00 66.94 111 PRO A N 1
ATOM 878 C CA . PRO A 1 111 ? -28.923 -9.389 9.288 1.00 66.94 111 PRO A CA 1
ATOM 879 C C . PRO A 1 111 ? -29.298 -8.687 10.597 1.00 66.94 111 PRO A C 1
ATOM 881 O O . PRO A 1 111 ? -30.279 -7.950 10.630 1.00 66.94 111 PRO A O 1
ATOM 884 N N . ALA A 1 112 ? -28.507 -8.859 11.662 1.00 62.53 112 ALA A N 1
ATOM 885 C CA . ALA A 1 112 ? -28.762 -8.298 12.993 1.00 62.53 112 ALA A CA 1
ATOM 886 C C . ALA A 1 112 ? -28.947 -6.765 13.009 1.00 62.53 112 ALA A C 1
ATOM 888 O O . ALA A 1 112 ? -29.521 -6.219 13.945 1.00 62.53 112 ALA A O 1
ATOM 889 N N . ARG A 1 113 ? -28.488 -6.059 11.965 1.00 56.16 113 ARG A N 1
ATOM 890 C CA . ARG A 1 113 ? -28.662 -4.607 11.807 1.00 56.16 113 ARG A CA 1
ATOM 891 C C . ARG A 1 113 ? -29.971 -4.198 11.120 1.00 56.16 113 ARG A C 1
ATOM 893 O O . ARG A 1 113 ? -30.345 -3.037 11.223 1.00 56.16 113 ARG A O 1
ATOM 900 N N . ARG A 1 114 ? -30.646 -5.117 10.415 1.00 55.12 114 ARG A N 1
ATOM 901 C CA . ARG A 1 114 ? -31.948 -4.874 9.760 1.00 55.12 114 ARG A CA 1
ATOM 902 C C . ARG A 1 114 ? -33.119 -4.955 10.741 1.00 55.12 114 ARG A C 1
ATOM 904 O O . ARG A 1 114 ? -34.161 -4.379 10.465 1.00 55.12 114 ARG A O 1
ATOM 911 N N . SER A 1 115 ? -32.931 -5.636 11.871 1.00 46.56 115 SER A N 1
ATOM 912 C CA . SER A 1 115 ? -33.986 -5.908 12.857 1.00 46.56 115 SER A CA 1
ATOM 913 C C . SER A 1 115 ? -34.042 -4.911 14.019 1.00 46.56 115 SER A C 1
ATOM 915 O O . SER A 1 115 ? -34.860 -5.083 14.917 1.00 46.56 115 SER A O 1
ATOM 917 N N . ALA A 1 116 ? -33.177 -3.891 14.044 1.00 50.44 116 ALA A N 1
ATOM 918 C CA . ALA A 1 116 ? -33.280 -2.834 15.045 1.00 50.44 116 ALA A CA 1
ATOM 919 C C . ALA A 1 116 ? -34.518 -1.973 14.726 1.00 50.44 116 ALA A C 1
ATOM 921 O O . ALA A 1 116 ? -34.596 -1.455 13.607 1.00 50.44 116 ALA A O 1
ATOM 922 N N . PRO A 1 117 ? -35.477 -1.809 15.658 1.00 46.09 117 PRO A N 1
ATOM 923 C CA . PRO A 1 117 ? -36.608 -0.919 15.448 1.00 46.09 117 PRO A CA 1
ATOM 924 C C . PRO A 1 117 ? -36.083 0.477 15.125 1.00 46.09 117 PRO A C 1
ATOM 926 O O . PRO A 1 117 ? -35.177 0.979 15.793 1.00 46.09 117 PRO A O 1
ATOM 929 N N . VAL A 1 118 ? -36.645 1.100 14.091 1.00 53.41 118 VAL A N 1
ATOM 930 C CA . VAL A 1 118 ? -36.473 2.530 13.834 1.00 53.41 118 VAL A CA 1
ATOM 931 C C . VAL A 1 118 ? -37.190 3.255 14.969 1.00 53.41 118 VAL A C 1
ATOM 933 O O . VAL A 1 118 ? -38.340 3.658 14.837 1.00 53.41 118 VAL A O 1
ATOM 936 N N . GLU A 1 119 ? -36.542 3.364 16.125 1.00 47.09 119 GLU A N 1
ATOM 937 C CA . GLU A 1 119 ? -36.986 4.278 17.160 1.00 47.09 119 GLU A CA 1
ATOM 938 C C . GLU A 1 119 ? -36.814 5.672 16.563 1.00 47.09 119 GLU A C 1
ATOM 940 O O . GLU A 1 119 ? -35.697 6.143 16.323 1.00 47.09 119 GLU A O 1
ATOM 945 N N . GLN A 1 120 ? -37.945 6.272 16.190 1.00 45.91 120 GLN A N 1
ATOM 946 C CA . GLN A 1 120 ? -38.033 7.658 15.772 1.00 45.91 120 GLN A CA 1
ATOM 947 C C . GLN A 1 120 ? -37.361 8.490 16.861 1.00 45.91 120 GLN A C 1
ATOM 949 O O . GLN A 1 120 ? -37.958 8.787 17.891 1.00 45.91 120 GLN A O 1
ATOM 954 N N . ARG A 1 121 ? -36.097 8.862 16.639 1.00 44.69 121 ARG A N 1
ATOM 955 C CA . ARG A 1 121 ? -35.464 9.956 17.364 1.00 44.69 121 ARG A CA 1
ATOM 956 C C . ARG A 1 121 ? -36.324 11.174 17.076 1.00 44.69 121 ARG A C 1
ATOM 958 O O . ARG A 1 121 ? -36.213 11.776 16.008 1.00 44.69 121 ARG A O 1
ATOM 965 N N . SER A 1 122 ? -37.226 11.469 18.003 1.00 39.91 122 SER A N 1
ATOM 966 C CA . SER A 1 122 ? -37.983 12.701 18.048 1.00 39.91 122 SER A CA 1
ATOM 967 C C . SER A 1 122 ? -36.975 13.832 17.913 1.00 39.91 122 SER A C 1
ATOM 969 O O . SER A 1 122 ? -36.089 14.032 18.744 1.00 39.91 122 SER A O 1
ATOM 971 N N . VAL A 1 123 ? -37.041 14.517 16.776 1.00 48.84 123 VAL A N 1
ATOM 972 C CA . VAL A 1 123 ? -36.253 15.714 16.528 1.00 48.84 123 VAL A CA 1
ATOM 973 C C . VAL A 1 123 ? -36.798 16.766 17.485 1.00 48.84 123 VAL A C 1
ATOM 975 O O . VAL A 1 123 ? -37.762 17.464 17.178 1.00 48.84 123 VAL A O 1
ATOM 978 N N . SER A 1 124 ? -36.219 16.856 18.680 1.00 44.19 124 SER A N 1
ATOM 979 C CA . SER A 1 124 ? -36.398 18.018 19.536 1.00 44.19 124 SER A CA 1
ATOM 980 C C . SER A 1 124 ? -35.775 19.203 18.802 1.00 44.19 124 SER A C 1
ATOM 982 O O . SER A 1 124 ? -34.553 19.315 18.684 1.00 44.19 124 SER A O 1
ATOM 984 N N . LYS A 1 125 ? -36.642 20.041 18.235 1.00 41.06 125 LYS A N 1
ATOM 985 C CA . LYS A 1 125 ? -36.315 21.300 17.565 1.00 41.06 125 LYS A CA 1
ATOM 986 C C . LYS A 1 125 ? -35.413 22.131 18.498 1.00 41.06 125 LYS A C 1
ATOM 988 O O . LYS A 1 125 ? -35.830 22.380 19.628 1.00 41.06 125 LYS A O 1
ATOM 993 N N . PRO A 1 126 ? -34.205 22.555 18.089 1.00 45.50 126 PRO A N 1
ATOM 994 C CA . PRO A 1 126 ? -33.383 23.396 18.945 1.00 45.50 126 PRO A CA 1
ATOM 995 C C . PRO A 1 126 ? -34.038 24.780 19.034 1.00 45.50 126 PRO A C 1
ATOM 997 O O . PRO A 1 126 ? -34.090 25.522 18.054 1.00 45.50 126 PRO A O 1
ATOM 1000 N N . SER A 1 127 ? -34.581 25.120 20.204 1.00 48.66 127 SER A N 1
ATOM 1001 C CA . SER A 1 127 ? -34.936 26.496 20.544 1.00 48.66 127 SER A CA 1
ATOM 1002 C C . SER A 1 127 ? -33.649 27.236 20.903 1.00 48.66 127 SER A C 1
ATOM 1004 O O . SER A 1 127 ? -33.148 27.120 22.019 1.00 48.66 127 SER A O 1
ATOM 1006 N N . GLY A 1 128 ? -33.078 27.958 19.946 1.00 42.59 128 GLY A N 1
ATOM 1007 C CA . GLY A 1 128 ? -31.892 28.769 20.193 1.00 42.59 128 GLY A CA 1
ATOM 1008 C C . GLY A 1 128 ? -31.532 29.615 18.985 1.00 42.59 128 GLY A C 1
ATOM 1009 O O . GLY A 1 128 ? -31.032 29.107 17.987 1.00 42.59 128 GLY A O 1
ATOM 1010 N N . SER A 1 129 ? -31.793 30.914 19.084 1.00 50.53 129 SER A N 1
ATOM 1011 C CA . SER A 1 129 ? -31.251 31.945 18.205 1.00 50.53 129 SER A CA 1
ATOM 1012 C C . SER A 1 129 ? -29.728 31.997 18.357 1.00 50.53 129 SER A C 1
ATOM 1014 O O . SER A 1 129 ? -29.217 32.539 19.335 1.00 50.53 129 SER A O 1
ATOM 1016 N N . GLY A 1 130 ? -28.999 31.427 17.402 1.00 45.53 130 GLY A N 1
ATOM 1017 C CA . GLY A 1 130 ? -27.543 31.476 17.359 1.00 45.53 130 GLY A CA 1
ATOM 1018 C C . GLY A 1 130 ? -27.060 31.342 15.922 1.00 45.53 130 GLY A C 1
ATOM 1019 O O . GLY A 1 130 ? -27.264 30.303 15.311 1.00 45.53 130 GLY A O 1
ATOM 1020 N N . VAL A 1 131 ? -26.505 32.441 15.406 1.00 46.72 131 VAL A N 1
ATOM 1021 C CA . VAL A 1 131 ? -25.626 32.611 14.233 1.00 46.72 131 VAL A CA 1
ATOM 1022 C C . VAL A 1 131 ? -25.577 31.428 13.254 1.00 46.72 131 VAL A C 1
ATOM 1024 O O . VAL A 1 131 ? -25.044 30.367 13.568 1.00 46.72 131 VAL A O 1
ATOM 1027 N N . ALA A 1 132 ? -26.059 31.653 12.028 1.00 45.03 132 ALA A N 1
ATOM 1028 C CA . ALA A 1 132 ? -25.926 30.726 10.909 1.00 45.03 132 ALA A CA 1
ATOM 1029 C C . ALA A 1 132 ? -24.442 30.404 10.630 1.00 45.03 132 ALA A C 1
ATOM 1031 O O . ALA A 1 132 ? -23.751 31.136 9.924 1.00 45.03 132 ALA A O 1
ATOM 1032 N N . GLY A 1 133 ? -23.947 29.308 11.209 1.00 52.50 133 GLY A N 1
ATOM 1033 C CA . GLY A 1 133 ? -22.722 28.651 10.763 1.00 52.50 133 GLY A CA 1
ATOM 1034 C C . GLY A 1 133 ? -22.901 28.075 9.349 1.00 52.50 133 GLY A C 1
ATOM 1035 O O . GLY A 1 133 ? -24.039 27.956 8.881 1.00 52.50 133 GLY A O 1
ATOM 1036 N N . PRO A 1 134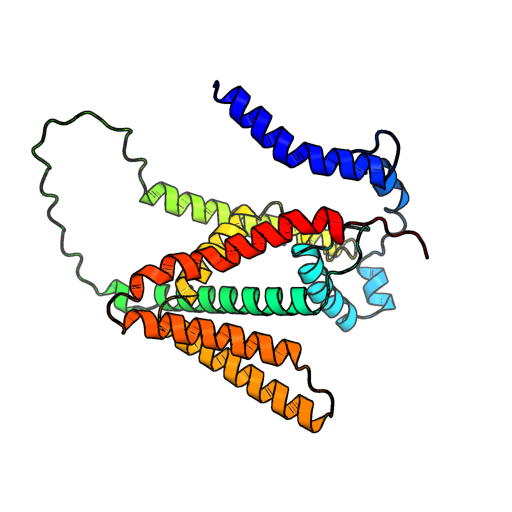 ? -21.806 27.720 8.650 1.00 48.28 134 PRO A N 1
ATOM 1037 C CA . PRO A 1 134 ? -21.872 27.192 7.290 1.00 48.28 134 PRO A CA 1
ATOM 1038 C C . PRO A 1 134 ? -22.845 26.010 7.229 1.00 48.28 134 PRO A C 1
ATOM 1040 O O . PRO A 1 134 ? -22.813 25.141 8.101 1.00 48.28 134 PRO A O 1
ATOM 1043 N N . LEU A 1 135 ? -23.725 26.017 6.223 1.00 48.44 135 LEU A N 1
ATOM 1044 C CA . LEU A 1 135 ? -24.8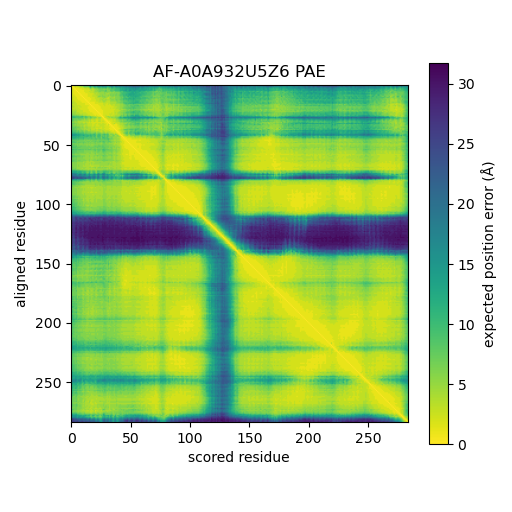05 25.044 6.034 1.00 48.44 135 LEU A CA 1
ATOM 1045 C C . LEU A 1 135 ? -24.328 23.599 6.274 1.00 48.44 135 LEU A C 1
ATOM 1047 O O . LEU A 1 135 ? -23.225 23.249 5.842 1.00 48.44 135 LEU A O 1
ATOM 1051 N N . PRO A 1 136 ? -25.155 22.725 6.882 1.00 47.69 136 PRO A N 1
ATOM 1052 C CA . PRO A 1 136 ? -24.857 21.305 6.942 1.00 47.69 136 PRO A CA 1
ATOM 1053 C C . PRO A 1 136 ? -24.892 20.771 5.508 1.00 47.69 136 PRO A C 1
ATOM 1055 O O . PRO A 1 136 ? -25.955 20.475 4.968 1.00 47.69 136 PRO A O 1
ATOM 1058 N N . PHE A 1 137 ? -23.726 20.671 4.865 1.00 46.88 137 PHE A N 1
ATOM 1059 C CA . PHE A 1 137 ? -23.566 19.848 3.672 1.00 46.88 137 PHE A CA 1
ATOM 1060 C C . PHE A 1 137 ? -24.178 18.489 4.008 1.00 46.88 137 PHE A C 1
ATOM 1062 O O . PHE A 1 137 ? -23.758 17.871 4.985 1.00 46.88 137 PHE A O 1
ATOM 1069 N N . ASN A 1 138 ? -25.214 18.080 3.270 1.00 48.97 138 ASN A N 1
ATOM 1070 C CA . ASN A 1 138 ? -25.984 16.855 3.487 1.00 48.97 138 ASN A CA 1
ATOM 1071 C C . ASN A 1 138 ? -25.049 15.638 3.611 1.00 48.97 138 ASN A C 1
ATOM 1073 O O . ASN A 1 138 ? -24.731 14.973 2.624 1.00 48.97 138 ASN A O 1
ATOM 1077 N N . SER A 1 139 ? -24.610 15.352 4.836 1.00 61.09 139 SER A N 1
ATOM 1078 C CA . SER A 1 139 ? -23.406 14.562 5.126 1.00 61.09 139 SER A CA 1
ATOM 1079 C C . SER A 1 139 ? -23.528 13.098 4.718 1.00 61.09 139 SER A C 1
ATOM 1081 O O . SER A 1 139 ? -22.531 12.420 4.496 1.00 61.09 139 SER A O 1
ATOM 1083 N N . VAL A 1 140 ? -24.760 12.607 4.588 1.00 59.44 140 VAL A N 1
ATOM 1084 C CA . VAL A 1 140 ? -25.054 11.235 4.162 1.00 59.44 140 VAL A CA 1
ATOM 1085 C C . VAL A 1 140 ? -25.046 11.104 2.638 1.00 59.44 140 VAL A C 1
ATOM 1087 O O . VAL A 1 140 ? -24.566 10.099 2.115 1.00 59.44 140 VAL A O 1
ATOM 1090 N N . MET A 1 141 ? -25.566 12.105 1.916 1.00 56.34 141 MET A N 1
ATOM 1091 C CA . MET A 1 141 ? -25.582 12.096 0.449 1.00 56.34 141 MET A CA 1
ATOM 1092 C C . MET A 1 141 ? -24.156 12.241 -0.095 1.00 56.34 141 MET A C 1
ATOM 1094 O O . MET A 1 141 ? -23.779 11.503 -1.002 1.00 56.34 141 MET A O 1
ATOM 1098 N N . SER A 1 142 ? -23.346 13.115 0.521 1.00 69.88 142 SER A N 1
ATOM 1099 C CA . SER A 1 142 ? -21.932 13.284 0.167 1.00 69.88 142 SER A CA 1
ATOM 1100 C C . SER A 1 142 ? -21.127 12.006 0.410 1.00 69.88 142 SER A C 1
ATOM 1102 O O . SER A 1 142 ? -20.447 11.548 -0.494 1.00 69.88 142 SER A O 1
ATOM 1104 N N . GLN A 1 143 ? -21.300 11.337 1.558 1.00 77.56 143 GLN A N 1
ATOM 1105 C CA . GLN A 1 143 ? -20.590 10.081 1.855 1.00 77.56 143 GLN A CA 1
ATOM 1106 C C . GLN A 1 143 ? -20.890 8.957 0.853 1.00 77.56 143 GLN A C 1
ATOM 1108 O O . GLN A 1 143 ? -19.998 8.196 0.483 1.00 77.56 143 GLN A O 1
ATOM 1113 N N . ARG A 1 144 ? -22.151 8.817 0.418 1.00 81.94 144 ARG A N 1
ATOM 1114 C CA . ARG A 1 144 ? -22.527 7.811 -0.592 1.00 81.94 144 ARG A CA 1
ATOM 1115 C C . ARG A 1 144 ? -21.939 8.139 -1.959 1.00 81.94 144 ARG A C 1
ATOM 1117 O O . ARG A 1 144 ? -21.535 7.225 -2.671 1.00 81.94 144 ARG A O 1
ATOM 1124 N N . TRP A 1 145 ? -21.890 9.423 -2.301 1.00 84.50 145 TRP A N 1
ATOM 1125 C CA . TRP A 1 145 ? -21.283 9.893 -3.536 1.00 84.50 145 TRP A CA 1
ATOM 1126 C C . TRP A 1 145 ? -19.769 9.668 -3.548 1.00 84.50 145 TRP A C 1
ATOM 1128 O O . TRP A 1 145 ? -19.257 9.104 -4.508 1.00 84.50 145 TRP A O 1
ATOM 1138 N N . ASP A 1 146 ? -19.074 9.994 -2.458 1.00 84.19 146 ASP A N 1
ATOM 1139 C CA . ASP A 1 146 ? -17.630 9.777 -2.318 1.00 84.19 146 ASP A CA 1
ATOM 1140 C C . ASP A 1 146 ? -17.270 8.294 -2.491 1.00 84.19 146 ASP A C 1
ATOM 1142 O O . ASP A 1 146 ? -16.345 7.950 -3.226 1.00 84.19 146 ASP A O 1
ATOM 1146 N N . LEU A 1 147 ? -18.048 7.395 -1.876 1.00 87.44 147 LEU A N 1
ATOM 1147 C CA . LEU A 1 147 ? -17.885 5.948 -2.044 1.00 87.44 147 LEU A CA 1
ATOM 1148 C C . LEU A 1 147 ? -18.154 5.496 -3.481 1.00 87.44 147 LEU A C 1
ATOM 1150 O O . LEU A 1 147 ? -17.403 4.683 -4.015 1.00 87.44 147 LEU A O 1
ATOM 1154 N N . PHE A 1 148 ? -19.213 6.008 -4.109 1.00 90.06 148 PHE A N 1
ATOM 1155 C CA . PHE A 1 148 ? -19.531 5.694 -5.499 1.00 90.06 148 PHE A CA 1
ATOM 1156 C C . PHE A 1 148 ? -18.393 6.116 -6.436 1.00 90.06 148 PHE A C 1
ATOM 1158 O O . PHE A 1 148 ? -17.899 5.293 -7.207 1.00 90.06 148 PHE A O 1
ATOM 1165 N N . VAL A 1 149 ? -17.922 7.360 -6.315 1.00 91.12 149 VAL A N 1
ATOM 1166 C CA . VAL A 1 149 ? -16.793 7.889 -7.090 1.00 91.12 149 VAL A CA 1
ATOM 1167 C C . VAL A 1 149 ? -15.537 7.058 -6.843 1.00 91.12 149 VAL A C 1
ATOM 1169 O O . VAL A 1 149 ? -14.874 6.666 -7.800 1.00 91.12 149 VAL A O 1
ATOM 1172 N N . ALA A 1 150 ? -15.235 6.723 -5.586 1.00 92.44 150 ALA A N 1
ATOM 1173 C CA . ALA A 1 150 ? -14.077 5.905 -5.245 1.00 92.44 150 ALA A CA 1
ATOM 1174 C C . ALA A 1 150 ? -14.129 4.511 -5.894 1.00 92.44 150 ALA A C 1
ATOM 1176 O O . ALA A 1 150 ? -13.116 4.047 -6.422 1.00 92.44 150 ALA A O 1
ATOM 1177 N N . ILE A 1 151 ? -15.295 3.857 -5.895 1.00 93.94 151 ILE A N 1
ATOM 1178 C CA . ILE A 1 151 ? -15.486 2.532 -6.504 1.00 93.94 151 ILE A CA 1
ATOM 1179 C C . ILE A 1 151 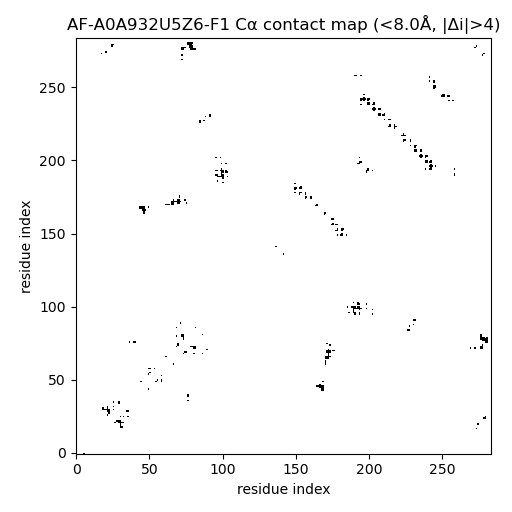? -15.341 2.602 -8.024 1.00 93.94 151 ILE A C 1
ATOM 1181 O O . ILE A 1 151 ? -14.612 1.794 -8.596 1.00 93.94 151 ILE A O 1
ATOM 1185 N N . ILE A 1 152 ? -16.000 3.563 -8.677 1.00 96.06 152 ILE A N 1
ATOM 1186 C CA . ILE A 1 152 ? -15.922 3.726 -10.134 1.00 96.06 152 ILE A CA 1
ATOM 1187 C C . ILE A 1 152 ? -14.492 4.049 -10.567 1.00 96.06 152 ILE A C 1
ATOM 1189 O O . ILE A 1 152 ? -13.992 3.445 -11.514 1.00 96.06 152 ILE A O 1
ATOM 1193 N N . LEU A 1 153 ? -13.811 4.945 -9.848 1.00 95.75 153 LEU A N 1
ATOM 1194 C CA . LEU A 1 153 ? -12.419 5.293 -10.118 1.00 95.75 153 LEU A CA 1
ATOM 1195 C C . LEU A 1 153 ? -11.502 4.076 -9.969 1.00 95.75 153 LEU A C 1
ATOM 1197 O O . LEU A 1 153 ? -10.693 3.810 -10.855 1.00 95.75 153 LEU A O 1
ATOM 1201 N N . LEU A 1 154 ? -11.655 3.308 -8.886 1.00 95.81 154 LEU A N 1
ATOM 1202 C CA . LEU A 1 154 ? -10.866 2.099 -8.670 1.00 95.81 154 LEU A CA 1
ATOM 1203 C C . LEU A 1 154 ? -11.106 1.079 -9.788 1.00 95.81 154 LEU A C 1
ATOM 1205 O O . LEU A 1 154 ? -10.149 0.596 -10.382 1.00 95.81 154 LEU A O 1
ATOM 1209 N N . ALA A 1 155 ? -12.369 0.801 -10.119 1.00 96.69 155 ALA A N 1
ATOM 1210 C CA . ALA A 1 155 ? -12.728 -0.144 -11.170 1.00 96.69 155 ALA A CA 1
ATOM 1211 C C . ALA A 1 155 ? -12.180 0.281 -12.541 1.00 96.69 155 ALA A C 1
ATOM 1213 O O . ALA A 1 155 ? -11.586 -0.535 -13.242 1.00 96.69 155 ALA A O 1
ATOM 1214 N N . GLY A 1 156 ? -12.328 1.558 -12.906 1.00 97.38 156 GLY A N 1
ATOM 1215 C CA . GLY A 1 156 ? -11.825 2.094 -14.171 1.00 97.38 156 GLY A CA 1
ATOM 1216 C C . GLY A 1 156 ? -10.300 2.030 -14.275 1.00 97.38 156 GLY A C 1
ATOM 1217 O O . GLY A 1 156 ? -9.767 1.609 -15.300 1.00 97.38 156 GLY A O 1
ATOM 1218 N N . VAL A 1 157 ? -9.587 2.380 -13.202 1.00 96.81 157 VAL A N 1
ATOM 1219 C CA . VAL A 1 157 ? -8.118 2.323 -13.163 1.00 96.81 157 VAL A CA 1
ATOM 1220 C C . VAL A 1 157 ? -7.615 0.880 -13.188 1.00 96.81 157 VAL A C 1
ATOM 1222 O O . VAL A 1 157 ? -6.681 0.577 -13.927 1.00 96.81 157 VAL A O 1
ATOM 1225 N N . THR A 1 158 ? -8.253 -0.038 -12.457 1.00 95.75 158 THR A N 1
ATOM 1226 C CA . THR A 1 158 ? -7.918 -1.467 -12.518 1.00 95.75 158 THR A CA 1
ATOM 1227 C C . THR A 1 158 ? -8.187 -2.049 -13.905 1.00 95.75 158 THR A C 1
ATOM 1229 O O . THR A 1 158 ? -7.343 -2.772 -14.427 1.00 95.75 158 THR A O 1
ATOM 1232 N N . ALA A 1 159 ? -9.312 -1.708 -14.540 1.00 96.75 159 ALA A N 1
ATOM 1233 C CA . ALA A 1 159 ? -9.614 -2.143 -15.903 1.00 96.75 159 ALA A CA 1
ATOM 1234 C C . ALA A 1 159 ? -8.589 -1.606 -16.913 1.00 96.75 159 ALA A C 1
ATOM 1236 O O . ALA A 1 159 ? -8.111 -2.362 -17.753 1.00 96.75 159 ALA A O 1
ATOM 1237 N N . SER A 1 160 ? -8.194 -0.335 -16.787 1.00 95.38 160 SER A N 1
ATOM 1238 C CA . SER A 1 160 ? -7.127 0.273 -17.592 1.00 95.38 160 SER A CA 1
ATOM 1239 C C . SER A 1 160 ? -5.785 -0.442 -17.399 1.00 95.38 160 SER A C 1
ATOM 1241 O O . SER A 1 160 ? -5.114 -0.780 -18.372 1.00 95.38 160 SER A O 1
ATOM 1243 N N . TYR A 1 161 ? -5.420 -0.753 -16.152 1.00 95.38 161 TYR A N 1
ATOM 1244 C CA . TYR A 1 161 ? -4.208 -1.507 -15.836 1.00 95.38 161 TYR A CA 1
ATOM 1245 C C . TYR A 1 161 ? -4.212 -2.907 -16.470 1.00 95.38 161 TYR A C 1
ATOM 1247 O O . TYR A 1 161 ? -3.214 -3.309 -17.071 1.00 95.38 161 TYR A O 1
ATOM 1255 N N . VAL A 1 162 ? -5.333 -3.634 -16.379 1.00 95.44 162 VAL A N 1
ATOM 1256 C CA . VAL A 1 162 ? -5.493 -4.946 -17.026 1.00 95.44 162 VAL A CA 1
ATOM 1257 C C . VAL A 1 162 ? -5.383 -4.804 -18.539 1.00 95.44 162 VAL A C 1
ATOM 1259 O O . VAL A 1 162 ? -4.603 -5.523 -19.153 1.00 95.44 162 VAL A O 1
ATOM 1262 N N . TRP A 1 163 ? -6.103 -3.847 -19.126 1.00 95.00 163 TRP A N 1
ATOM 1263 C CA . TRP A 1 163 ? -6.085 -3.573 -20.561 1.00 95.00 163 TRP A CA 1
ATOM 1264 C C . TRP A 1 163 ? -4.671 -3.297 -21.081 1.00 95.00 163 TRP A C 1
ATOM 1266 O O . TRP A 1 163 ? -4.247 -3.893 -22.068 1.00 95.00 163 TRP A O 1
ATOM 1276 N N . TYR A 1 164 ? -3.906 -2.458 -20.381 1.00 90.25 164 TYR A N 1
ATOM 1277 C CA . TYR A 1 164 ? -2.526 -2.140 -20.747 1.00 90.25 164 TYR A CA 1
ATOM 1278 C C . TYR A 1 164 ? -1.625 -3.387 -20.746 1.00 90.25 164 TYR A C 1
ATOM 1280 O O . TYR A 1 164 ? -0.802 -3.569 -21.646 1.00 90.25 164 TYR A O 1
ATOM 1288 N N . ASN A 1 165 ? -1.849 -4.291 -19.786 1.00 94.19 165 ASN A N 1
ATOM 1289 C CA . ASN A 1 165 ? -1.116 -5.549 -19.649 1.00 94.19 165 ASN A CA 1
ATOM 1290 C C . ASN A 1 165 ? -1.544 -6.653 -20.627 1.00 94.19 165 ASN A C 1
ATOM 1292 O O . ASN A 1 165 ? -0.881 -7.685 -20.694 1.00 94.19 165 ASN A O 1
ATOM 1296 N N . LEU A 1 166 ? -2.605 -6.457 -21.416 1.00 93.00 166 LEU A N 1
ATOM 1297 C CA . LEU A 1 166 ? -2.917 -7.351 -22.536 1.00 93.00 166 LEU A CA 1
ATOM 1298 C C . LEU A 1 166 ? -1.997 -7.101 -23.739 1.00 93.00 166 LEU A C 1
ATOM 1300 O O . LEU A 1 166 ? -1.733 -8.027 -24.500 1.00 93.00 166 LEU A O 1
ATOM 1304 N N . GLY A 1 167 ? -1.504 -5.869 -23.906 1.00 90.88 167 GLY A N 1
ATOM 1305 C CA . GLY A 1 167 ? -0.585 -5.508 -24.988 1.00 90.88 167 GLY A CA 1
ATOM 1306 C C . GLY A 1 167 ? 0.879 -5.747 -24.625 1.00 90.88 167 GLY A C 1
ATOM 1307 O O . GLY A 1 167 ? 1.581 -6.494 -25.306 1.00 90.88 167 GLY A O 1
ATOM 1308 N N . PHE A 1 168 ? 1.337 -5.130 -23.534 1.00 90.88 168 PHE A N 1
ATOM 1309 C CA . PHE A 1 168 ? 2.739 -5.150 -23.112 1.00 90.88 168 PHE A CA 1
ATOM 1310 C C . PHE A 1 168 ? 2.873 -5.637 -21.673 1.00 90.88 168 PHE A C 1
ATOM 1312 O O . PHE A 1 168 ? 2.029 -5.327 -20.836 1.00 90.88 168 PHE A O 1
ATOM 1319 N N . VAL A 1 169 ? 3.976 -6.318 -21.347 1.00 90.44 169 VAL A N 1
ATOM 1320 C CA . VAL A 1 169 ? 4.234 -6.755 -19.965 1.00 90.44 169 VAL A CA 1
ATOM 1321 C C . VAL A 1 169 ? 4.619 -5.562 -19.099 1.00 90.44 169 VAL A C 1
ATOM 1323 O O . VAL A 1 169 ? 5.779 -5.158 -19.006 1.00 90.44 169 VAL A O 1
ATOM 1326 N N . GLN A 1 170 ? 3.609 -4.991 -18.459 1.00 89.31 170 GLN A N 1
ATOM 1327 C CA . GLN A 1 170 ? 3.642 -3.695 -17.802 1.00 89.31 170 GLN A CA 1
ATOM 1328 C C . GLN A 1 170 ? 3.025 -3.789 -16.409 1.00 89.31 170 GLN A C 1
ATOM 1330 O O . GLN A 1 170 ? 2.177 -2.980 -16.019 1.00 89.31 170 GLN A O 1
ATOM 1335 N N . HIS A 1 171 ? 3.474 -4.786 -15.641 1.00 92.44 171 HIS A N 1
ATOM 1336 C CA . HIS A 1 171 ? 3.000 -5.097 -14.290 1.00 92.44 171 HIS A CA 1
ATOM 1337 C C . HIS A 1 171 ? 3.422 -4.053 -13.244 1.00 92.44 171 HIS A C 1
ATOM 1339 O O . HIS A 1 171 ? 3.857 -4.384 -12.150 1.00 92.44 171 HIS A O 1
ATOM 1345 N N . GLN A 1 172 ? 3.370 -2.769 -13.586 1.00 90.12 172 GLN A N 1
ATOM 1346 C CA . GLN A 1 172 ? 3.829 -1.675 -12.747 1.00 90.12 172 GLN A CA 1
ATOM 1347 C C . GLN A 1 172 ? 2.662 -1.142 -11.918 1.00 90.12 172 GLN A C 1
ATOM 1349 O O . GLN A 1 172 ? 1.723 -0.549 -12.453 1.00 90.12 172 GLN A O 1
ATOM 1354 N N . GLY A 1 173 ? 2.740 -1.305 -10.599 1.00 91.94 173 GLY A N 1
ATOM 1355 C CA . GLY A 1 173 ? 1.718 -0.830 -9.667 1.00 91.94 173 GLY A CA 1
ATOM 1356 C C . GLY A 1 173 ? 1.485 0.679 -9.714 1.00 91.94 173 GLY A C 1
ATOM 1357 O O . GLY A 1 173 ? 0.385 1.128 -9.410 1.00 91.94 173 GLY A O 1
ATOM 1358 N N . ARG A 1 174 ? 2.456 1.469 -10.191 1.00 89.44 174 ARG A N 1
ATOM 1359 C CA . ARG A 1 174 ? 2.292 2.920 -10.403 1.00 89.44 174 ARG A CA 1
ATOM 1360 C C . ARG A 1 174 ? 1.126 3.294 -11.324 1.00 89.44 174 ARG A C 1
ATOM 1362 O O . ARG A 1 174 ? 0.582 4.385 -11.203 1.00 89.44 174 ARG A O 1
ATOM 1369 N N . TYR A 1 175 ? 0.704 2.410 -12.230 1.00 91.69 175 TYR A N 1
ATOM 1370 C CA . TYR A 1 175 ? -0.468 2.667 -13.077 1.00 91.69 175 TYR A CA 1
ATOM 1371 C C . TYR A 1 175 ? -1.780 2.693 -12.286 1.00 91.69 175 TYR A C 1
ATOM 1373 O O . TYR A 1 175 ? -2.783 3.199 -12.780 1.00 91.69 175 TYR A O 1
ATOM 1381 N N . LEU A 1 176 ? -1.766 2.211 -11.042 1.00 94.69 176 LEU A N 1
ATOM 1382 C CA . LEU A 1 176 ? -2.890 2.292 -10.116 1.00 94.69 176 LEU A CA 1
ATOM 1383 C C . LEU A 1 176 ? -2.954 3.638 -9.372 1.00 94.69 176 LEU A C 1
ATOM 1385 O O . LEU A 1 176 ? -3.923 3.897 -8.660 1.00 94.69 176 LEU A O 1
ATOM 1389 N N . PHE A 1 177 ? -1.959 4.517 -9.539 1.00 92.69 177 PHE A N 1
ATOM 1390 C CA . PHE A 1 177 ? -1.867 5.776 -8.795 1.00 92.69 177 PHE A CA 1
ATOM 1391 C C . PHE A 1 177 ? -3.001 6.776 -9.028 1.00 92.69 177 PHE A C 1
ATOM 1393 O O . PHE A 1 177 ? -3.386 7.455 -8.074 1.00 92.69 177 PHE A O 1
ATOM 1400 N N . PRO A 1 178 ? -3.621 6.851 -10.220 1.00 95.06 178 PRO A N 1
ATOM 1401 C CA . PRO A 1 178 ? -4.824 7.659 -10.391 1.00 95.06 178 PRO A CA 1
ATOM 1402 C C . PRO A 1 178 ? -5.963 7.268 -9.431 1.00 95.06 178 PRO A C 1
ATOM 1404 O O . PRO A 1 178 ? -6.818 8.097 -9.141 1.00 95.06 178 PRO A O 1
ATOM 1407 N N . ALA A 1 179 ? -5.954 6.046 -8.881 1.00 95.25 179 ALA A N 1
ATOM 1408 C CA . ALA A 1 179 ? -6.894 5.583 -7.861 1.00 95.25 179 ALA A CA 1
ATOM 1409 C C . ALA A 1 179 ? -6.373 5.713 -6.412 1.00 95.25 179 ALA A C 1
ATOM 1411 O O . ALA A 1 179 ? -6.979 5.137 -5.507 1.00 95.25 179 ALA A O 1
ATOM 1412 N N . LEU A 1 180 ? -5.293 6.465 -6.138 1.00 92.44 180 LEU A N 1
ATOM 1413 C CA . LEU A 1 180 ? -4.757 6.640 -4.772 1.00 92.44 180 LEU A CA 1
ATOM 1414 C C . LEU A 1 180 ? -5.799 7.172 -3.787 1.00 92.44 180 LEU A C 1
ATOM 1416 O O . LEU A 1 180 ? -5.817 6.746 -2.636 1.00 92.44 180 LEU A O 1
ATOM 1420 N N . TYR A 1 181 ? -6.698 8.050 -4.237 1.00 91.31 181 TYR A N 1
ATOM 1421 C CA . TYR A 1 181 ? -7.830 8.497 -3.425 1.00 91.31 181 TYR A CA 1
ATOM 1422 C C . TYR A 1 181 ? -8.702 7.314 -2.969 1.00 91.31 181 TYR A C 1
ATOM 1424 O O . TYR A 1 181 ? -8.975 7.160 -1.777 1.00 91.31 181 TYR A O 1
ATOM 1432 N N . SER A 1 182 ? -9.075 6.431 -3.900 1.00 95.12 182 SER A N 1
ATOM 1433 C CA . SER A 1 182 ? -9.860 5.229 -3.610 1.00 95.12 182 SER A CA 1
ATOM 1434 C C . SER A 1 182 ? -9.119 4.270 -2.680 1.00 95.12 182 SER A C 1
ATOM 1436 O O . SER A 1 182 ? -9.713 3.764 -1.726 1.00 95.12 182 SER A O 1
ATOM 1438 N N . PHE A 1 183 ? -7.819 4.056 -2.906 1.00 94.12 183 PHE A N 1
ATOM 1439 C CA . PHE A 1 183 ? -6.983 3.257 -2.008 1.00 94.12 183 PHE A CA 1
ATOM 1440 C C . PHE A 1 183 ? -6.903 3.874 -0.611 1.00 94.12 183 PHE A C 1
ATOM 1442 O O . PHE A 1 183 ? -7.088 3.157 0.366 1.00 94.12 183 PHE A O 1
ATOM 1449 N N . GLY A 1 184 ? -6.704 5.186 -0.484 1.00 93.19 184 GLY A N 1
ATOM 1450 C CA . GLY A 1 184 ? -6.643 5.872 0.808 1.00 93.19 184 GLY A CA 1
ATOM 1451 C C . GLY A 1 184 ? -7.944 5.744 1.605 1.00 93.19 184 GLY A C 1
ATOM 1452 O O . GLY A 1 184 ? -7.922 5.446 2.804 1.00 93.19 184 GLY A O 1
ATOM 1453 N N . LEU A 1 185 ? -9.094 5.883 0.940 1.00 91.88 185 LEU A N 1
ATOM 1454 C CA . LEU A 1 185 ? -10.399 5.643 1.559 1.00 91.88 185 LEU A CA 1
ATOM 1455 C C . LEU A 1 185 ? -10.564 4.185 2.002 1.00 91.88 185 LEU A C 1
ATOM 1457 O O . LEU A 1 185 ? -10.951 3.926 3.141 1.00 91.88 185 LEU A O 1
ATOM 1461 N N . LEU A 1 186 ? -10.237 3.225 1.136 1.00 93.19 186 LEU A N 1
ATOM 1462 C CA . LEU A 1 186 ? -10.332 1.805 1.472 1.00 93.19 186 LEU A CA 1
ATOM 1463 C C . LEU A 1 186 ? -9.404 1.429 2.626 1.00 93.19 186 LEU A C 1
ATOM 1465 O O . LEU A 1 186 ? -9.849 0.771 3.564 1.00 93.19 186 LEU A O 1
ATOM 1469 N N . VAL A 1 187 ? -8.148 1.871 2.594 1.00 95.56 187 VAL A N 1
ATOM 1470 C CA . VAL A 1 187 ? -7.156 1.609 3.642 1.00 95.56 187 VAL A CA 1
ATOM 1471 C C . VAL A 1 187 ? -7.614 2.214 4.963 1.00 95.56 187 VAL A C 1
ATOM 1473 O O . VAL A 1 187 ? -7.620 1.511 5.966 1.00 95.56 187 VAL A O 1
ATOM 1476 N N . SER A 1 188 ? -8.056 3.473 4.987 1.00 93.94 188 SER A N 1
ATOM 1477 C CA . SER A 1 188 ? -8.498 4.132 6.226 1.00 93.94 188 SER A CA 1
ATOM 1478 C C . SER A 1 188 ? -9.720 3.457 6.856 1.00 93.94 188 SER A C 1
ATOM 1480 O O . SER A 1 188 ? -9.720 3.163 8.056 1.00 93.94 188 SER A O 1
ATOM 1482 N N . LEU A 1 189 ? -10.737 3.134 6.050 1.00 92.75 189 LEU A N 1
ATOM 1483 C CA . LEU A 1 189 ? -11.922 2.414 6.514 1.00 92.75 189 LEU A CA 1
ATOM 1484 C C . LEU A 1 189 ? -11.559 1.014 7.010 1.00 92.75 189 LEU A C 1
ATOM 1486 O O . LEU A 1 189 ? -11.948 0.629 8.110 1.00 92.75 189 LEU A O 1
ATOM 1490 N N . SER A 1 190 ? -10.780 0.267 6.237 1.00 96.00 190 SER A N 1
ATOM 1491 C CA . SER A 1 190 ? -10.440 -1.119 6.557 1.00 96.00 190 SER A CA 1
ATOM 1492 C C . SER A 1 190 ? -9.482 -1.221 7.742 1.00 96.00 190 SER A C 1
ATOM 1494 O O . SER A 1 190 ? -9.636 -2.102 8.583 1.00 96.00 190 SER A O 1
ATOM 1496 N N . TRP A 1 191 ? -8.548 -0.280 7.881 1.00 96.88 191 TRP A N 1
ATOM 1497 C CA . TRP A 1 191 ? -7.666 -0.175 9.042 1.00 96.88 191 TRP A CA 1
ATOM 1498 C C . TRP A 1 191 ? -8.454 0.118 10.319 1.00 96.88 191 TRP A C 1
ATOM 1500 O O . TRP A 1 191 ? -8.275 -0.551 11.337 1.00 96.88 191 TRP A O 1
ATOM 1510 N N . ARG A 1 192 ? -9.412 1.054 10.257 1.00 94.62 192 ARG A N 1
ATOM 1511 C CA . ARG A 1 192 ? -10.339 1.307 11.370 1.00 94.62 192 ARG A CA 1
ATOM 1512 C C . ARG A 1 192 ? -11.085 0.037 11.777 1.00 94.62 192 ARG A C 1
ATOM 1514 O O . ARG A 1 192 ? -11.331 -0.181 12.963 1.00 94.62 192 ARG A O 1
ATOM 1521 N N . GLU A 1 193 ? -11.453 -0.785 10.801 1.00 95.88 193 GLU A N 1
ATOM 1522 C CA . GLU A 1 193 ? -12.121 -2.055 11.049 1.00 95.88 193 GLU A CA 1
ATOM 1523 C C . GLU A 1 193 ? -11.211 -3.118 11.658 1.00 95.88 193 GLU A C 1
ATOM 1525 O O . GLU A 1 193 ? -11.610 -3.766 12.629 1.00 95.88 193 GLU A O 1
ATOM 1530 N N . ALA A 1 194 ? -9.972 -3.226 11.180 1.00 96.88 194 ALA A N 1
ATOM 1531 C CA . ALA A 1 194 ? -8.949 -4.087 11.763 1.00 96.88 194 ALA A CA 1
ATOM 1532 C C . ALA A 1 194 ? -8.666 -3.743 13.237 1.00 96.88 194 ALA A C 1
ATOM 1534 O O . ALA A 1 194 ? -8.408 -4.640 14.039 1.00 96.88 194 ALA A O 1
ATOM 1535 N N . LEU A 1 195 ? -8.782 -2.464 13.618 1.00 95.19 195 LEU A N 1
ATOM 1536 C CA . LEU A 1 195 ? -8.583 -1.977 14.988 1.00 95.19 195 LEU A CA 1
ATOM 1537 C C . LEU A 1 195 ? -9.810 -2.111 15.911 1.00 95.19 195 LEU A C 1
ATOM 1539 O O . LEU A 1 195 ? -9.770 -1.660 17.065 1.00 95.19 195 LEU A O 1
ATOM 1543 N N . ARG A 1 196 ? -10.915 -2.723 15.468 1.00 93.88 196 ARG A N 1
ATOM 1544 C CA . ARG A 1 196 ? -11.987 -3.118 16.398 1.00 93.88 196 ARG A CA 1
ATOM 1545 C C . ARG A 1 196 ? -11.506 -4.286 17.254 1.00 93.88 196 ARG A C 1
ATOM 1547 O O . ARG A 1 196 ? -11.027 -5.248 16.670 1.00 93.88 196 ARG A O 1
ATOM 1554 N N . PRO A 1 197 ? -11.739 -4.315 18.580 1.00 92.69 197 PRO A N 1
ATOM 1555 C CA . PRO A 1 197 ? -11.109 -5.306 19.457 1.00 92.69 197 PRO A CA 1
ATOM 1556 C C . PRO A 1 197 ? -11.289 -6.746 18.997 1.00 92.69 197 PRO A C 1
ATOM 1558 O O . PRO A 1 197 ? -10.320 -7.484 18.874 1.00 92.69 197 PRO A O 1
ATOM 1561 N N . ARG A 1 198 ? -12.531 -7.137 18.677 1.00 93.75 198 ARG A N 1
ATOM 1562 C CA . ARG A 1 198 ? -12.836 -8.496 18.206 1.00 93.75 198 ARG A CA 1
ATOM 1563 C C . ARG A 1 198 ? -12.082 -8.839 16.922 1.00 93.75 198 ARG A C 1
ATOM 1565 O O . ARG A 1 198 ? -11.549 -9.933 16.812 1.00 93.75 198 ARG A O 1
ATOM 1572 N N . VAL A 1 199 ? -12.030 -7.903 15.977 1.00 95.94 199 VAL A N 1
ATOM 1573 C CA . VAL A 1 199 ? -11.341 -8.090 14.695 1.00 95.94 199 VAL A CA 1
ATOM 1574 C C . VAL A 1 199 ? -9.829 -8.116 14.913 1.00 95.94 199 VAL A C 1
ATOM 1576 O O . VAL A 1 199 ? -9.169 -9.002 14.386 1.00 95.94 199 VAL A O 1
ATOM 1579 N N . SER A 1 200 ? -9.290 -7.232 15.757 1.00 96.19 200 SER A N 1
ATOM 1580 C CA . SER A 1 200 ? -7.868 -7.210 16.107 1.00 96.19 200 SER A CA 1
ATOM 1581 C C . SER A 1 200 ? -7.412 -8.531 16.715 1.00 96.19 200 SER A C 1
ATOM 1583 O O . SER A 1 200 ? -6.383 -9.045 16.299 1.00 96.19 200 SER A O 1
ATOM 1585 N N . PHE A 1 201 ? -8.186 -9.121 17.636 1.00 96.88 201 PHE A N 1
ATOM 1586 C CA . PHE A 1 201 ? -7.870 -10.437 18.204 1.00 96.88 201 PHE A CA 1
ATOM 1587 C C . PHE A 1 201 ? -7.856 -11.542 17.144 1.00 96.88 201 PHE A C 1
ATOM 1589 O O . PHE A 1 201 ? -6.950 -12.372 17.144 1.00 96.88 201 PHE A O 1
ATOM 1596 N N . VAL A 1 202 ? -8.830 -11.545 16.229 1.00 97.44 202 VAL A N 1
ATOM 1597 C CA . VAL A 1 202 ? -8.889 -12.532 15.142 1.00 97.44 202 VAL A CA 1
ATOM 1598 C C . VAL A 1 202 ? -7.690 -12.381 14.209 1.00 97.44 202 VAL A C 1
ATOM 1600 O O . VAL A 1 202 ? -6.993 -13.359 13.960 1.00 97.44 202 VAL A O 1
ATOM 1603 N N . ILE A 1 203 ? -7.405 -11.165 13.735 1.00 98.06 203 ILE A N 1
ATOM 1604 C CA . ILE A 1 203 ? -6.267 -10.910 12.843 1.00 98.06 203 ILE A CA 1
ATOM 1605 C C . ILE A 1 203 ? -4.954 -11.266 13.546 1.00 98.06 203 ILE A C 1
ATOM 1607 O O . ILE A 1 203 ? -4.117 -11.946 12.962 1.00 98.06 203 ILE A O 1
ATOM 1611 N N . ALA A 1 204 ? -4.788 -10.877 14.810 1.00 97.94 204 ALA A N 1
ATOM 1612 C CA . ALA A 1 204 ? -3.617 -11.228 15.602 1.00 97.94 204 ALA A CA 1
ATOM 1613 C C . ALA A 1 204 ? -3.417 -12.747 15.713 1.00 97.94 204 ALA A C 1
ATOM 1615 O O . ALA A 1 204 ? -2.302 -13.234 15.518 1.00 97.94 204 ALA A O 1
ATOM 1616 N N . GLY A 1 205 ? -4.491 -13.497 15.980 1.00 98.00 205 GLY A N 1
ATOM 1617 C CA . GLY A 1 205 ? -4.459 -14.958 16.026 1.00 98.00 205 GLY A CA 1
ATOM 1618 C C . GLY A 1 205 ? -4.066 -15.577 14.684 1.00 98.00 205 GLY A C 1
ATOM 1619 O O . GLY A 1 205 ? -3.224 -16.468 14.652 1.00 98.00 205 GLY A O 1
ATOM 1620 N N . LEU A 1 206 ? -4.606 -15.064 13.573 1.00 98.25 206 LEU A N 1
ATOM 1621 C CA . LEU A 1 206 ? -4.250 -15.515 12.223 1.00 98.25 206 LEU A CA 1
ATOM 1622 C C . LEU A 1 206 ? -2.780 -15.228 11.885 1.00 98.25 206 LEU A C 1
ATOM 1624 O O . LEU A 1 206 ? -2.100 -16.098 11.347 1.00 98.25 206 LEU A O 1
ATOM 1628 N N . LEU A 1 207 ? -2.268 -14.045 12.238 1.00 98.44 207 LEU A N 1
ATOM 1629 C CA . LEU A 1 207 ? -0.857 -13.699 12.038 1.00 98.44 207 LEU A CA 1
ATOM 1630 C C . LEU A 1 207 ? 0.076 -14.569 12.890 1.00 98.44 207 LEU A C 1
ATOM 1632 O O . LEU A 1 207 ? 1.129 -14.973 12.405 1.00 98.44 207 LEU A O 1
ATOM 1636 N N . LEU A 1 208 ? -0.304 -14.895 14.132 1.00 98.31 208 LEU A N 1
ATOM 1637 C CA . LEU A 1 208 ? 0.474 -15.806 14.983 1.00 98.31 208 LEU A CA 1
ATOM 1638 C C . LEU A 1 208 ? 0.453 -17.230 14.451 1.00 98.31 208 LEU A C 1
ATOM 1640 O O . LEU A 1 208 ? 1.497 -17.871 14.414 1.00 98.31 208 LEU A O 1
ATOM 1644 N N . LEU A 1 209 ? -0.708 -17.715 14.009 1.00 98.00 209 LEU A N 1
ATOM 1645 C CA . LEU A 1 209 ? -0.813 -19.024 13.375 1.00 98.00 209 LEU A CA 1
ATOM 1646 C C . LEU A 1 209 ? 0.094 -19.094 12.144 1.00 98.00 209 LEU A C 1
ATOM 1648 O O . LEU A 1 209 ? 0.843 -20.055 11.985 1.00 98.00 209 LEU A O 1
ATOM 1652 N N . TRP A 1 210 ? 0.086 -18.052 11.312 1.00 97.62 210 TRP A N 1
ATOM 1653 C CA . TRP A 1 210 ? 0.982 -17.975 10.164 1.00 97.62 210 TRP A CA 1
ATOM 1654 C C . TRP A 1 210 ? 2.456 -17.940 10.596 1.00 97.62 210 TRP A C 1
ATOM 1656 O O . TRP A 1 210 ? 3.265 -18.694 10.059 1.00 97.62 210 TRP A O 1
ATOM 1666 N N . ALA A 1 211 ? 2.814 -17.156 11.615 1.00 97.81 211 ALA A N 1
ATOM 1667 C CA . ALA A 1 211 ? 4.174 -17.147 12.153 1.00 97.81 211 ALA A CA 1
ATOM 1668 C C . ALA A 1 211 ? 4.611 -18.540 12.645 1.00 97.81 211 ALA A C 1
ATOM 1670 O O . ALA A 1 211 ? 5.728 -18.962 12.364 1.00 97.81 211 ALA A O 1
ATOM 1671 N N . VAL A 1 212 ? 3.729 -19.286 13.317 1.00 97.94 212 VAL A N 1
ATOM 1672 C CA . VAL A 1 212 ? 4.004 -20.662 13.764 1.00 97.94 212 VAL A CA 1
ATOM 1673 C C . VAL A 1 212 ? 4.226 -21.596 12.578 1.00 97.94 212 VAL A C 1
ATOM 1675 O O . VAL A 1 212 ? 5.196 -22.351 12.583 1.00 97.94 212 VAL A O 1
ATOM 1678 N N . ILE A 1 213 ? 3.375 -21.525 11.548 1.00 97.06 213 ILE A N 1
ATOM 1679 C CA . ILE A 1 213 ? 3.530 -22.333 10.330 1.00 97.06 213 ILE A CA 1
ATOM 1680 C C . ILE A 1 213 ? 4.880 -22.034 9.668 1.00 97.06 213 ILE A C 1
ATOM 1682 O O . ILE A 1 213 ? 5.636 -22.965 9.402 1.00 97.06 213 ILE A O 1
ATOM 1686 N N . LEU A 1 214 ? 5.220 -20.754 9.472 1.00 96.31 214 LEU A N 1
ATOM 1687 C CA . LEU A 1 214 ? 6.493 -20.348 8.866 1.00 96.31 214 LEU A CA 1
ATOM 1688 C C . LEU A 1 214 ? 7.703 -20.770 9.700 1.00 96.31 214 LEU A C 1
ATOM 1690 O O . LEU A 1 214 ? 8.715 -21.186 9.139 1.00 96.31 214 LEU A O 1
ATOM 1694 N N . ALA A 1 215 ? 7.615 -20.680 11.028 1.00 96.69 215 ALA A N 1
ATOM 1695 C CA . ALA A 1 215 ? 8.679 -21.131 11.913 1.00 96.69 215 ALA A CA 1
ATOM 1696 C C . ALA A 1 215 ? 8.870 -22.649 11.809 1.00 96.69 215 ALA A C 1
ATOM 1698 O O . ALA A 1 215 ? 10.001 -23.105 11.667 1.00 96.69 215 ALA A O 1
ATOM 1699 N N . ALA A 1 216 ? 7.786 -23.429 11.813 1.00 96.38 216 ALA A N 1
ATOM 1700 C CA . ALA A 1 216 ? 7.847 -24.884 11.694 1.00 96.38 216 ALA A CA 1
ATOM 1701 C C . ALA A 1 216 ? 8.441 -25.325 10.348 1.00 96.38 216 ALA A C 1
ATOM 1703 O O . ALA A 1 216 ? 9.370 -26.134 10.320 1.00 96.38 216 ALA A O 1
ATOM 1704 N N . THR A 1 217 ? 7.965 -24.756 9.235 1.00 95.25 217 THR A N 1
ATOM 1705 C CA . THR A 1 217 ? 8.500 -25.067 7.901 1.00 95.25 217 THR A CA 1
ATOM 1706 C C . THR A 1 217 ? 9.936 -24.577 7.735 1.00 95.25 217 THR A C 1
ATOM 1708 O O . THR A 1 217 ? 10.760 -25.279 7.157 1.00 95.25 217 THR A O 1
ATOM 1711 N N . GLY A 1 218 ? 10.263 -23.398 8.273 1.00 94.62 218 GLY A N 1
ATOM 1712 C CA . GLY A 1 218 ? 11.608 -22.826 8.220 1.00 94.62 218 GLY A CA 1
ATOM 1713 C C . GLY A 1 218 ? 12.624 -23.621 9.040 1.00 94.62 218 GLY A C 1
ATOM 1714 O O . GLY A 1 218 ? 13.753 -23.803 8.595 1.00 94.62 218 GLY A O 1
ATOM 1715 N N . LEU A 1 219 ? 12.225 -24.149 10.202 1.00 94.62 219 LEU A N 1
ATOM 1716 C CA . LEU A 1 219 ? 13.051 -25.061 10.998 1.00 94.62 219 LEU A CA 1
ATOM 1717 C C . LEU A 1 219 ? 13.281 -26.386 10.267 1.00 94.62 219 LEU A C 1
ATOM 1719 O O . LEU A 1 219 ? 14.419 -26.840 10.193 1.00 94.62 219 LEU A O 1
ATOM 1723 N N . ALA A 1 220 ? 12.230 -26.971 9.682 1.00 94.75 220 ALA A N 1
ATOM 1724 C CA . ALA A 1 220 ? 12.337 -28.217 8.922 1.00 94.75 220 ALA A CA 1
ATOM 1725 C C . ALA A 1 220 ? 13.251 -28.083 7.689 1.00 94.75 220 ALA A C 1
ATOM 1727 O O . ALA A 1 220 ? 13.984 -29.011 7.363 1.00 94.75 220 ALA A O 1
ATOM 1728 N N . ALA A 1 221 ? 13.236 -26.921 7.031 1.00 94.44 221 ALA A N 1
ATOM 1729 C CA . ALA A 1 221 ? 14.071 -26.621 5.869 1.00 94.44 221 ALA A CA 1
ATOM 1730 C C . ALA A 1 221 ? 15.445 -26.009 6.215 1.00 94.44 221 ALA A C 1
ATOM 1732 O O . ALA A 1 221 ? 16.188 -25.653 5.304 1.00 94.44 221 ALA A O 1
ATOM 1733 N N . ALA A 1 222 ? 15.776 -25.833 7.503 1.00 91.69 222 ALA A N 1
ATOM 1734 C CA . ALA A 1 222 ? 16.961 -25.099 7.973 1.00 91.69 222 ALA A CA 1
ATOM 1735 C C . ALA A 1 222 ? 17.121 -23.683 7.360 1.00 91.69 222 ALA A C 1
ATOM 1737 O O . ALA A 1 222 ? 18.230 -23.170 7.214 1.00 91.69 222 ALA A O 1
ATOM 1738 N N . ALA A 1 223 ? 16.004 -23.033 7.025 1.00 92.62 223 ALA A N 1
ATOM 1739 C CA . ALA A 1 223 ? 15.933 -21.755 6.319 1.00 92.62 223 ALA A CA 1
ATOM 1740 C C . ALA A 1 223 ? 14.921 -20.815 6.997 1.00 92.62 223 ALA A C 1
ATOM 1742 O O . ALA A 1 223 ? 13.881 -20.459 6.444 1.00 92.62 223 ALA A O 1
ATOM 1743 N N . LEU A 1 224 ? 15.204 -20.440 8.245 1.00 92.81 224 LEU A N 1
ATOM 1744 C CA . LEU A 1 224 ? 14.296 -19.630 9.053 1.00 92.81 224 LEU A CA 1
ATOM 1745 C C . LEU A 1 224 ? 14.443 -18.131 8.749 1.00 92.81 224 LEU A C 1
ATOM 1747 O O . LEU A 1 224 ? 15.471 -17.514 9.038 1.00 92.81 224 LEU A O 1
ATOM 1751 N N . ASP A 1 225 ? 13.374 -17.519 8.237 1.00 94.50 225 ASP A N 1
ATOM 1752 C CA . ASP A 1 225 ? 13.300 -16.068 8.059 1.00 94.50 225 ASP A CA 1
ATOM 1753 C C . ASP A 1 225 ? 12.908 -15.367 9.368 1.00 94.50 225 ASP A C 1
ATOM 1755 O O . ASP A 1 225 ? 11.741 -15.088 9.663 1.00 94.50 225 ASP A O 1
ATOM 1759 N N . LYS A 1 226 ? 13.931 -15.064 10.168 1.00 95.69 226 LYS A N 1
ATOM 1760 C CA . LYS A 1 226 ? 13.7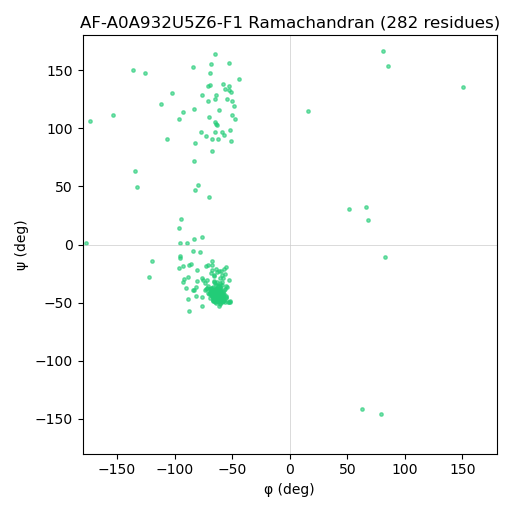74 -14.416 11.476 1.00 95.69 226 LYS A CA 1
ATOM 1761 C C . LYS A 1 226 ? 13.116 -13.038 11.398 1.00 95.69 226 LYS A C 1
ATOM 1763 O O . LYS A 1 226 ? 12.465 -12.636 12.358 1.00 95.69 226 LYS A O 1
ATOM 1768 N N . TRP A 1 227 ? 13.279 -12.310 10.291 1.00 96.69 227 TRP A N 1
ATOM 1769 C CA . TRP A 1 227 ? 12.731 -10.961 10.156 1.00 96.69 227 TRP A CA 1
ATOM 1770 C C . TRP A 1 227 ? 11.234 -11.008 9.890 1.00 96.69 227 TRP A C 1
ATOM 1772 O O . TRP A 1 227 ? 10.479 -10.318 10.570 1.00 96.69 227 TRP A O 1
ATOM 1782 N N . THR A 1 228 ? 10.796 -11.878 8.978 1.00 97.06 228 THR A N 1
ATOM 1783 C CA . THR A 1 228 ? 9.365 -12.092 8.732 1.00 97.06 228 THR A CA 1
ATOM 1784 C C . THR A 1 228 ? 8.652 -12.564 9.999 1.00 97.06 228 THR A C 1
ATOM 1786 O O . THR A 1 228 ? 7.601 -12.025 10.347 1.00 97.06 228 THR A O 1
ATOM 1789 N N . LEU A 1 229 ? 9.253 -13.489 10.756 1.00 97.69 229 LEU A N 1
ATOM 1790 C CA . LEU A 1 229 ? 8.705 -13.933 12.042 1.00 97.69 229 LEU A CA 1
ATOM 1791 C C . LEU A 1 229 ? 8.620 -12.797 13.065 1.00 97.69 229 LEU A C 1
ATOM 1793 O O . LEU A 1 229 ? 7.575 -12.621 13.692 1.00 97.69 229 LEU A O 1
ATOM 1797 N N . LEU A 1 230 ? 9.683 -11.998 13.204 1.00 97.94 230 LEU A N 1
ATOM 1798 C CA . LEU A 1 230 ? 9.695 -10.842 14.100 1.00 97.94 230 LEU A CA 1
ATOM 1799 C C . LEU A 1 230 ? 8.575 -9.854 13.752 1.00 97.94 230 LEU A C 1
ATOM 1801 O O . LEU A 1 230 ? 7.879 -9.378 14.648 1.00 97.94 230 LEU A O 1
ATOM 1805 N N . PHE A 1 231 ? 8.371 -9.561 12.467 1.00 98.19 231 PHE A N 1
ATOM 1806 C CA . PHE A 1 231 ? 7.331 -8.635 12.028 1.00 98.19 231 PHE A CA 1
ATOM 1807 C C . PHE A 1 231 ? 5.923 -9.187 12.243 1.00 98.19 231 PHE A C 1
ATOM 1809 O O . PHE A 1 231 ? 5.068 -8.460 12.748 1.00 98.19 231 PHE A O 1
ATOM 1816 N N . LEU A 1 232 ? 5.675 -10.463 11.933 1.00 98.31 232 LEU A N 1
ATOM 1817 C CA . LEU A 1 232 ? 4.375 -11.095 12.174 1.00 98.31 232 LEU A CA 1
ATOM 1818 C C . LEU A 1 232 ? 4.018 -11.102 13.665 1.00 98.31 232 LEU A C 1
ATOM 1820 O O . LEU A 1 232 ? 2.908 -10.715 14.037 1.00 98.31 232 LEU A O 1
ATOM 1824 N N . VAL A 1 233 ? 4.968 -11.483 14.524 1.00 98.06 233 VAL A N 1
ATOM 1825 C CA . VAL A 1 233 ? 4.780 -11.484 15.981 1.00 98.06 233 VAL A CA 1
ATOM 1826 C C . VAL A 1 233 ? 4.609 -10.060 16.511 1.00 98.06 233 VAL A C 1
ATOM 1828 O O . VAL A 1 233 ? 3.707 -9.818 17.309 1.00 98.06 233 VAL A O 1
ATOM 1831 N N . GLY A 1 234 ? 5.414 -9.103 16.044 1.00 97.62 234 GLY A N 1
ATOM 1832 C CA . GLY A 1 234 ? 5.333 -7.702 16.459 1.00 97.62 234 GLY A CA 1
ATOM 1833 C C . GLY A 1 234 ? 3.997 -7.048 16.096 1.00 97.62 234 GLY A C 1
ATOM 1834 O O . GLY A 1 234 ? 3.346 -6.453 16.957 1.00 97.62 234 GLY A O 1
ATOM 1835 N N . VAL A 1 235 ? 3.545 -7.202 14.847 1.00 97.25 235 VAL A N 1
ATOM 1836 C CA . VAL A 1 235 ? 2.248 -6.672 14.389 1.00 97.25 235 VAL A CA 1
ATOM 1837 C C . VAL A 1 235 ? 1.093 -7.366 15.108 1.00 97.25 235 VAL A C 1
ATOM 1839 O O . VAL A 1 235 ? 0.153 -6.696 15.538 1.00 97.25 235 VAL A O 1
ATOM 1842 N N . SER A 1 236 ? 1.168 -8.685 15.304 1.00 97.81 236 SER A N 1
ATOM 1843 C CA . SER A 1 236 ? 0.165 -9.404 16.087 1.00 97.81 236 SER A CA 1
ATOM 1844 C C . SER A 1 236 ? 0.101 -8.904 17.532 1.00 97.81 236 SER A C 1
ATOM 1846 O O . SER A 1 236 ? -0.980 -8.575 18.020 1.00 97.81 236 SER A O 1
ATOM 1848 N N . GLY A 1 237 ? 1.250 -8.746 18.194 1.00 96.38 237 GLY A N 1
ATOM 1849 C CA . GLY A 1 237 ? 1.340 -8.186 19.540 1.00 96.38 237 GLY A CA 1
ATOM 1850 C C . GLY A 1 237 ? 0.699 -6.801 19.634 1.00 96.38 237 GLY A C 1
ATOM 1851 O O . GLY A 1 237 ? -0.108 -6.561 20.532 1.00 96.38 237 GLY A O 1
ATOM 1852 N N . ALA A 1 238 ? 0.964 -5.916 18.668 1.00 94.38 238 ALA A N 1
ATOM 1853 C CA . ALA A 1 238 ? 0.337 -4.595 18.608 1.00 94.38 238 ALA A CA 1
ATOM 1854 C C . ALA A 1 238 ? -1.198 -4.671 18.470 1.00 94.38 238 ALA A C 1
ATOM 1856 O O . ALA A 1 238 ? -1.919 -3.923 19.134 1.00 94.38 238 ALA A O 1
ATOM 1857 N N . LEU A 1 239 ? -1.717 -5.600 17.659 1.00 95.56 239 LEU A N 1
ATOM 1858 C CA . LEU A 1 239 ? -3.158 -5.828 17.504 1.00 95.56 239 LEU A CA 1
ATOM 1859 C C . LEU A 1 239 ? -3.801 -6.431 18.765 1.00 95.56 239 LEU A C 1
ATOM 1861 O O . LEU A 1 239 ? -4.906 -6.025 19.135 1.00 95.56 239 LEU A O 1
ATOM 1865 N N . LEU A 1 240 ? -3.117 -7.344 19.463 1.00 94.88 240 LEU A N 1
ATOM 1866 C CA . LEU A 1 240 ? -3.565 -7.868 20.759 1.00 94.88 240 LEU A CA 1
ATOM 1867 C C . LEU A 1 240 ? -3.637 -6.756 21.802 1.00 94.88 240 LEU A C 1
ATOM 1869 O O . LEU A 1 240 ? -4.661 -6.612 22.470 1.00 94.88 240 LEU A O 1
ATOM 1873 N N . VAL A 1 241 ? -2.589 -5.933 21.900 1.00 92.94 241 VAL A N 1
ATOM 1874 C CA . VAL A 1 241 ? -2.562 -4.765 22.788 1.00 92.94 241 VAL A CA 1
ATOM 1875 C C . VAL A 1 241 ? -3.719 -3.827 22.454 1.00 92.94 241 VAL A C 1
ATOM 1877 O O . VAL A 1 241 ? -4.468 -3.467 23.357 1.00 92.94 241 VAL A O 1
ATOM 1880 N N . ASN A 1 242 ? -3.956 -3.507 21.176 1.00 92.62 242 ASN A N 1
ATOM 1881 C CA . ASN A 1 242 ? -5.114 -2.705 20.766 1.00 92.62 242 ASN A CA 1
ATOM 1882 C C . ASN A 1 242 ? -6.448 -3.303 21.251 1.00 92.62 242 ASN A C 1
ATOM 1884 O O . ASN A 1 242 ? -7.300 -2.580 21.768 1.00 92.62 242 ASN A O 1
ATOM 1888 N N . GLY A 1 243 ? -6.628 -4.620 21.120 1.00 90.88 243 GLY A N 1
ATOM 1889 C CA . GLY A 1 243 ? -7.826 -5.308 21.602 1.00 90.88 243 GLY A CA 1
ATOM 1890 C C . GLY A 1 243 ? -7.980 -5.282 23.128 1.00 90.88 243 GLY A C 1
ATOM 1891 O O . GLY A 1 243 ? -9.105 -5.240 23.632 1.00 90.88 243 GLY A O 1
ATOM 1892 N N . LEU A 1 244 ? -6.867 -5.282 23.866 1.00 91.62 244 LEU A N 1
ATOM 1893 C CA . LEU A 1 244 ? -6.838 -5.213 25.329 1.00 91.62 244 LEU A CA 1
ATOM 1894 C C . LEU A 1 244 ? -7.018 -3.789 25.866 1.00 91.62 244 LEU A C 1
ATOM 1896 O O . LEU A 1 244 ? -7.622 -3.630 26.923 1.00 91.62 244 LEU A O 1
ATOM 1900 N N . LEU A 1 245 ? -6.571 -2.757 25.143 1.00 90.12 245 LEU A N 1
ATOM 1901 C CA . LEU A 1 245 ? -6.698 -1.351 25.552 1.00 90.12 245 LEU A CA 1
ATOM 1902 C C . LEU A 1 245 ? -8.152 -0.916 25.778 1.00 90.12 245 LEU A C 1
ATOM 1904 O O . LEU A 1 245 ? -8.400 -0.021 26.577 1.00 90.12 245 LEU A O 1
ATOM 1908 N N . GLU A 1 246 ? -9.126 -1.556 25.125 1.00 83.94 246 GLU A N 1
ATOM 1909 C CA . GLU A 1 246 ? -10.552 -1.289 25.372 1.00 83.94 246 GLU A CA 1
ATOM 1910 C C . GLU A 1 246 ? -11.036 -1.820 26.734 1.00 83.94 246 GLU A C 1
ATOM 1912 O O . GLU A 1 246 ? -12.068 -1.385 27.235 1.00 83.94 246 GLU A O 1
ATOM 1917 N N . ARG A 1 247 ? -10.285 -2.739 27.354 1.00 85.75 247 ARG A N 1
ATOM 1918 C CA . ARG A 1 247 ? -10.592 -3.327 28.666 1.00 85.75 247 ARG A CA 1
ATOM 1919 C C . ARG A 1 247 ? -9.888 -2.617 29.826 1.00 85.75 247 ARG A C 1
ATOM 1921 O O . ARG A 1 247 ? -10.209 -2.898 30.975 1.00 85.75 247 ARG A O 1
ATOM 1928 N N . ILE A 1 248 ? -8.929 -1.734 29.541 1.00 87.69 248 ILE A N 1
ATOM 1929 C CA . ILE A 1 248 ? -8.116 -1.042 30.549 1.00 87.69 248 ILE A CA 1
ATOM 1930 C C . ILE A 1 248 ? -8.636 0.397 30.720 1.00 87.69 248 ILE A C 1
ATOM 1932 O O . ILE A 1 248 ? -8.781 1.107 29.718 1.00 87.69 248 ILE A O 1
ATOM 1936 N N . PRO A 1 249 ? -8.879 0.875 31.957 1.00 83.62 249 PRO A N 1
ATOM 1937 C CA . PRO A 1 249 ? -9.223 2.274 32.206 1.00 83.62 249 PRO A CA 1
ATOM 1938 C C . PRO A 1 249 ? -8.178 3.227 31.603 1.00 83.62 249 PRO A C 1
ATOM 1940 O O . PRO A 1 249 ? -6.986 3.095 31.863 1.00 83.62 249 PRO A O 1
ATOM 1943 N N . GLY A 1 250 ? -8.614 4.173 30.765 1.00 83.19 250 GLY A N 1
ATOM 1944 C CA . GLY A 1 250 ? -7.733 5.132 30.080 1.00 83.19 250 GLY A CA 1
ATOM 1945 C C . GLY A 1 250 ? -7.070 4.627 28.788 1.00 83.19 250 GLY A C 1
ATOM 1946 O O . GLY A 1 250 ? -6.570 5.439 28.012 1.00 83.19 250 GLY A O 1
ATOM 1947 N N . GLY A 1 251 ? -7.133 3.326 28.476 1.00 84.44 251 GLY A N 1
ATOM 1948 C CA . GLY A 1 251 ? -6.497 2.756 27.278 1.00 84.44 251 GLY A CA 1
ATOM 1949 C C . GLY A 1 251 ? -7.066 3.271 25.947 1.00 84.44 251 GLY A C 1
ATOM 1950 O O . GLY A 1 251 ? -6.383 3.269 24.921 1.00 84.44 251 GLY A O 1
ATOM 1951 N N . THR A 1 252 ? -8.291 3.799 25.954 1.00 84.56 252 THR A N 1
ATOM 1952 C CA . THR A 1 252 ? -8.939 4.396 24.776 1.00 84.56 252 THR A CA 1
ATOM 1953 C C . THR A 1 252 ? -8.212 5.631 24.240 1.00 84.56 252 THR A C 1
ATOM 1955 O O . THR A 1 252 ? -8.316 5.904 23.044 1.00 84.56 252 THR A O 1
ATOM 1958 N N . GLN A 1 253 ? -7.429 6.329 25.071 1.00 88.69 253 GLN A N 1
ATOM 1959 C CA . GLN A 1 253 ? -6.656 7.510 24.669 1.00 88.69 253 GLN A CA 1
ATOM 1960 C C . GLN A 1 253 ? -5.500 7.177 23.712 1.00 88.69 253 GLN A C 1
ATOM 1962 O O . GLN A 1 253 ? -5.093 8.027 22.925 1.00 88.69 253 GLN A O 1
ATOM 1967 N N . LEU A 1 254 ? -4.998 5.936 23.726 1.00 86.25 254 LEU A N 1
ATOM 1968 C CA . LEU A 1 254 ? -3.888 5.497 22.869 1.00 86.25 254 LEU A CA 1
ATOM 1969 C C . LEU A 1 254 ? -4.347 5.019 21.482 1.00 86.25 254 LEU A C 1
ATOM 1971 O O . LEU A 1 254 ? -3.550 4.931 20.549 1.00 86.25 254 LEU A O 1
ATOM 1975 N N . ARG A 1 255 ? -5.640 4.727 21.302 1.00 86.31 255 ARG A N 1
ATOM 1976 C CA . ARG A 1 255 ? -6.174 4.185 20.040 1.00 86.31 255 ARG A CA 1
ATOM 1977 C C . ARG A 1 255 ? -6.046 5.134 18.843 1.00 86.31 255 ARG A C 1
ATOM 1979 O O . ARG A 1 255 ? -5.725 4.639 17.764 1.00 86.31 255 ARG A O 1
ATOM 1986 N N . PRO A 1 256 ? -6.243 6.461 18.976 1.00 89.56 256 PRO A N 1
ATOM 1987 C CA . PRO A 1 256 ? -5.972 7.392 17.882 1.00 89.56 256 PRO A CA 1
ATOM 1988 C C . PRO A 1 256 ? -4.514 7.348 17.414 1.00 89.56 256 PRO A C 1
ATOM 1990 O O . PRO A 1 256 ? -4.261 7.444 16.218 1.00 89.56 256 PRO A O 1
ATOM 1993 N N . ILE A 1 257 ? -3.567 7.136 18.335 1.00 89.50 257 ILE A N 1
ATOM 1994 C CA . ILE A 1 257 ? -2.142 7.008 18.006 1.00 89.50 257 ILE A CA 1
ATOM 1995 C C . ILE A 1 257 ? -1.912 5.731 17.195 1.00 89.50 257 ILE A C 1
ATOM 1997 O O . ILE A 1 257 ? -1.314 5.793 16.127 1.00 89.50 257 ILE A O 1
ATOM 2001 N N . LEU A 1 258 ? -2.450 4.591 17.641 1.00 86.88 258 LEU A N 1
ATOM 2002 C CA . LEU A 1 258 ? -2.365 3.323 16.900 1.00 86.88 258 LEU A CA 1
ATOM 2003 C C . LEU A 1 258 ? -3.031 3.401 15.521 1.00 86.88 258 LEU A C 1
ATOM 2005 O O . LEU A 1 258 ? -2.557 2.794 14.562 1.00 86.88 258 LEU A O 1
ATOM 2009 N N . TYR A 1 259 ? -4.116 4.169 15.409 1.00 91.06 259 TYR A N 1
ATOM 2010 C CA . TYR A 1 259 ? -4.758 4.438 14.131 1.00 91.06 259 TYR A CA 1
ATOM 2011 C C . TYR A 1 259 ? -3.858 5.269 13.209 1.00 91.06 259 TYR A C 1
ATOM 2013 O O . TYR A 1 259 ? -3.695 4.902 12.051 1.00 91.06 259 TYR A O 1
ATOM 2021 N N . ALA A 1 260 ? -3.265 6.355 13.710 1.00 92.88 260 ALA A N 1
ATOM 2022 C CA . ALA A 1 260 ? -2.469 7.288 12.915 1.00 92.88 260 ALA A CA 1
ATOM 2023 C C . ALA A 1 260 ? -1.069 6.763 12.556 1.00 92.88 260 ALA A C 1
ATOM 2025 O O . ALA A 1 260 ? -0.538 7.116 11.504 1.00 92.88 260 ALA A O 1
ATOM 2026 N N . LEU A 1 261 ? -0.473 5.925 13.411 1.00 92.75 261 LEU A N 1
ATOM 2027 C CA . LEU A 1 261 ? 0.930 5.520 13.321 1.00 92.75 261 LEU A CA 1
ATOM 2028 C C . LEU A 1 261 ? 1.325 4.953 11.944 1.00 92.75 261 LEU A C 1
ATOM 2030 O O . LEU A 1 261 ? 2.301 5.455 11.387 1.00 92.75 261 LEU A O 1
ATOM 2034 N N . PRO A 1 262 ? 0.600 3.990 11.335 1.00 93.44 262 PRO A N 1
ATOM 2035 C CA . PRO A 1 262 ? 0.973 3.485 10.015 1.00 93.44 262 PRO A CA 1
ATOM 2036 C C . PRO A 1 262 ? 0.958 4.569 8.939 1.00 93.44 262 PRO A C 1
ATOM 2038 O O . PRO A 1 262 ? 1.830 4.573 8.084 1.00 93.44 262 PRO A O 1
ATOM 2041 N N . PHE A 1 263 ? 0.023 5.520 8.992 1.00 93.69 263 PHE A N 1
ATOM 2042 C CA . PHE A 1 263 ? -0.046 6.608 8.012 1.00 93.69 263 PHE A CA 1
ATOM 2043 C C . PHE A 1 263 ? 1.124 7.579 8.152 1.00 93.69 263 PHE A C 1
ATOM 2045 O O . PHE A 1 263 ? 1.674 8.019 7.147 1.00 93.69 263 PHE A O 1
ATOM 2052 N N . VAL A 1 264 ? 1.540 7.873 9.388 1.00 95.25 264 VAL A N 1
ATOM 2053 C CA . VAL A 1 264 ? 2.740 8.680 9.645 1.00 95.25 264 VAL A CA 1
ATOM 2054 C C . VAL A 1 264 ? 3.979 7.963 9.113 1.00 95.25 264 VAL A C 1
ATOM 2056 O O . VAL A 1 264 ? 4.768 8.568 8.395 1.00 95.25 264 VAL A O 1
ATOM 2059 N N . LEU A 1 265 ? 4.129 6.668 9.405 1.00 94.94 265 LEU A N 1
ATOM 2060 C CA . LEU A 1 265 ? 5.256 5.870 8.916 1.00 94.94 265 LEU A CA 1
ATOM 2061 C C . LEU A 1 265 ? 5.269 5.760 7.386 1.00 94.94 265 LEU A C 1
ATOM 2063 O O . LEU A 1 265 ? 6.334 5.873 6.789 1.00 94.94 265 LEU A O 1
ATOM 2067 N N . LEU A 1 266 ? 4.106 5.589 6.752 1.00 93.75 266 LEU A N 1
ATOM 2068 C CA . LEU A 1 266 ? 3.976 5.584 5.294 1.00 93.75 266 LEU A CA 1
ATOM 2069 C C . LEU A 1 266 ? 4.338 6.942 4.689 1.00 93.75 266 LEU A C 1
ATOM 2071 O O . LEU A 1 266 ? 5.044 6.971 3.690 1.00 93.75 266 LEU A O 1
ATOM 2075 N N . GLY A 1 267 ? 3.925 8.056 5.303 1.00 92.62 267 GLY A N 1
ATOM 2076 C CA . GLY A 1 267 ? 4.327 9.393 4.858 1.00 92.62 267 GLY A CA 1
ATOM 2077 C C . GLY A 1 267 ? 5.836 9.620 4.979 1.00 92.62 267 GLY A C 1
ATOM 2078 O O . GLY A 1 267 ? 6.462 10.141 4.060 1.00 92.62 267 GLY A O 1
ATOM 2079 N N . LEU A 1 268 ? 6.450 9.167 6.077 1.00 92.88 268 LEU A N 1
ATOM 2080 C CA . LEU A 1 268 ? 7.906 9.213 6.242 1.00 92.88 268 LEU A CA 1
ATOM 2081 C C . LEU A 1 268 ? 8.616 8.339 5.202 1.00 92.88 268 LEU A C 1
ATOM 2083 O O . LEU A 1 268 ? 9.596 8.775 4.606 1.00 92.88 268 LEU A O 1
ATOM 2087 N N . LEU A 1 269 ? 8.111 7.135 4.937 1.00 92.25 269 LEU A N 1
ATOM 2088 C CA . LEU A 1 269 ? 8.666 6.267 3.904 1.00 92.25 269 LEU A CA 1
ATOM 2089 C C . LEU A 1 269 ? 8.573 6.921 2.514 1.00 92.25 269 LEU A C 1
ATOM 2091 O O . LEU A 1 269 ? 9.583 7.002 1.818 1.00 92.25 269 LEU A O 1
ATOM 2095 N N . ASP A 1 270 ? 7.404 7.450 2.148 1.00 88.88 270 ASP A N 1
ATOM 2096 C CA . ASP A 1 270 ? 7.149 8.121 0.866 1.00 88.88 270 ASP A CA 1
ATOM 2097 C C . ASP A 1 270 ? 8.097 9.307 0.636 1.00 88.88 270 ASP A C 1
ATOM 2099 O O . ASP A 1 270 ? 8.696 9.439 -0.429 1.00 88.88 270 ASP A O 1
ATOM 2103 N N . THR A 1 271 ? 8.345 10.114 1.675 1.00 87.06 271 THR A N 1
ATOM 2104 C CA . THR A 1 271 ? 9.294 11.242 1.591 1.00 87.06 271 THR A CA 1
ATOM 2105 C C . THR A 1 271 ? 10.747 10.824 1.370 1.00 87.06 271 THR A C 1
ATOM 2107 O O . THR A 1 271 ? 11.521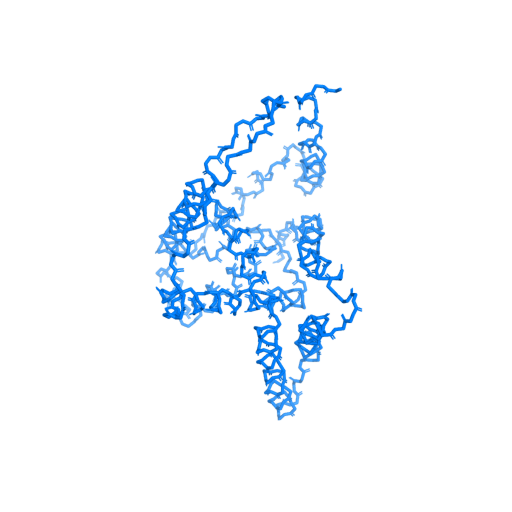 11.585 0.792 1.00 87.06 271 THR A O 1
ATOM 2110 N N . VAL A 1 272 ? 11.135 9.623 1.800 1.00 88.19 272 VAL A N 1
ATOM 2111 C CA . VAL A 1 272 ? 12.514 9.126 1.706 1.00 88.19 272 VAL A CA 1
ATOM 2112 C C . VAL A 1 272 ? 12.757 8.349 0.405 1.00 88.19 272 VAL A C 1
ATOM 2114 O O . VAL A 1 272 ? 13.874 8.372 -0.123 1.00 88.19 272 VAL A O 1
ATOM 2117 N N . ILE A 1 273 ? 11.727 7.698 -0.152 1.00 87.25 273 ILE A N 1
ATOM 2118 C CA . ILE A 1 273 ? 11.848 6.831 -1.336 1.00 87.25 273 ILE A CA 1
ATOM 2119 C C . ILE A 1 273 ? 12.552 7.503 -2.531 1.00 87.25 273 ILE A C 1
ATOM 2121 O O . ILE A 1 273 ? 13.502 6.905 -3.053 1.00 87.25 273 ILE A O 1
ATOM 2125 N N . PRO A 1 274 ? 12.183 8.730 -2.958 1.00 81.31 274 PRO A N 1
ATOM 2126 C CA . PRO A 1 274 ? 12.808 9.384 -4.109 1.00 81.31 274 PRO A CA 1
ATOM 2127 C C . PRO A 1 274 ? 14.324 9.570 -3.982 1.00 81.31 274 PRO A C 1
ATOM 2129 O O . PRO A 1 274 ? 15.039 9.601 -4.987 1.00 81.31 274 PRO A O 1
ATOM 2132 N N . PHE A 1 275 ? 14.818 9.693 -2.750 1.00 83.00 275 PHE A N 1
ATOM 2133 C CA . PHE A 1 275 ? 16.222 9.964 -2.461 1.00 83.00 275 PHE A CA 1
ATOM 2134 C C . PHE A 1 275 ? 17.041 8.685 -2.302 1.00 83.00 275 PHE A C 1
ATOM 2136 O O . PHE A 1 275 ? 18.179 8.647 -2.762 1.00 83.00 275 PHE A O 1
ATOM 2143 N N . LEU A 1 276 ? 16.473 7.641 -1.691 1.00 82.62 276 LEU A N 1
ATOM 2144 C CA . LEU A 1 276 ? 17.202 6.397 -1.425 1.00 82.62 276 LEU A CA 1
ATOM 2145 C C . LEU A 1 276 ? 17.051 5.338 -2.519 1.00 82.62 276 LEU A C 1
ATOM 2147 O O . LEU A 1 276 ? 17.981 4.562 -2.731 1.00 82.62 276 LEU A O 1
ATOM 2151 N N . TYR A 1 277 ? 15.905 5.284 -3.202 1.00 79.38 277 TYR A N 1
ATOM 2152 C CA . TYR A 1 277 ? 15.551 4.127 -4.034 1.00 79.38 277 TYR A CA 1
ATOM 2153 C C . TYR A 1 277 ? 15.296 4.471 -5.503 1.00 79.38 277 TYR A C 1
ATOM 2155 O O . TYR A 1 277 ? 15.593 3.650 -6.368 1.00 79.38 277 TYR A O 1
ATOM 2163 N N . THR A 1 278 ? 14.854 5.688 -5.829 1.00 75.06 278 THR A N 1
ATOM 2164 C CA . THR A 1 278 ? 14.547 6.095 -7.218 1.00 75.06 278 THR A CA 1
ATOM 2165 C C . THR A 1 278 ? 15.788 6.530 -8.008 1.00 75.06 278 THR A C 1
ATOM 2167 O O . THR A 1 278 ? 15.801 7.581 -8.641 1.00 75.06 278 THR A O 1
ATOM 2170 N N . VAL A 1 279 ? 16.881 5.771 -7.975 1.00 70.38 279 VAL A N 1
ATOM 2171 C CA . VAL A 1 279 ? 18.118 6.101 -8.712 1.00 70.38 279 VAL A CA 1
ATOM 2172 C C . VAL A 1 279 ? 18.074 5.626 -10.176 1.00 70.38 279 VAL A C 1
ATOM 2174 O O . VAL A 1 279 ? 17.381 4.648 -10.474 1.00 70.38 279 VAL A O 1
ATOM 2177 N N . PRO A 1 280 ? 18.799 6.289 -11.105 1.00 65.62 280 PRO A N 1
ATOM 2178 C CA . PRO A 1 280 ? 18.981 5.798 -12.465 1.00 65.62 280 PRO A CA 1
ATOM 2179 C C . PRO A 1 280 ? 19.454 4.350 -12.452 1.00 65.62 280 PRO A C 1
ATOM 2181 O O . PRO A 1 280 ? 20.417 4.030 -11.753 1.00 65.62 280 PRO A O 1
ATOM 2184 N N . GLN A 1 281 ? 18.809 3.484 -13.241 1.00 61.09 281 GLN A N 1
ATOM 2185 C CA . GLN A 1 281 ? 19.455 2.247 -13.666 1.00 61.09 281 GLN A CA 1
ATOM 2186 C C . GLN A 1 281 ? 20.668 2.656 -14.499 1.00 61.09 281 GLN A C 1
ATOM 2188 O O . GLN A 1 281 ? 20.570 2.911 -15.697 1.00 61.09 281 GLN A O 1
ATOM 2193 N N . LEU A 1 282 ? 21.815 2.805 -13.840 1.00 51.91 282 LEU A N 1
ATOM 2194 C CA . LEU A 1 282 ? 23.088 2.800 -14.532 1.00 51.91 282 LEU A CA 1
ATOM 2195 C C . LEU A 1 282 ? 23.171 1.422 -15.172 1.00 51.91 282 LEU A C 1
ATOM 2197 O O . LEU A 1 282 ? 23.153 0.426 -14.448 1.00 51.91 282 LEU A O 1
ATOM 2201 N N . ALA A 1 283 ? 23.185 1.384 -16.504 1.00 41.03 283 ALA A N 1
ATOM 2202 C CA . ALA A 1 283 ? 23.499 0.180 -17.250 1.00 41.03 283 ALA A CA 1
ATOM 2203 C C . ALA A 1 283 ? 24.766 -0.426 -16.630 1.00 41.03 283 ALA A C 1
ATOM 2205 O O . ALA A 1 283 ? 25.844 0.169 -16.692 1.00 41.03 283 ALA A O 1
ATOM 2206 N N . ARG A 1 284 ? 24.591 -1.543 -15.931 1.00 38.84 284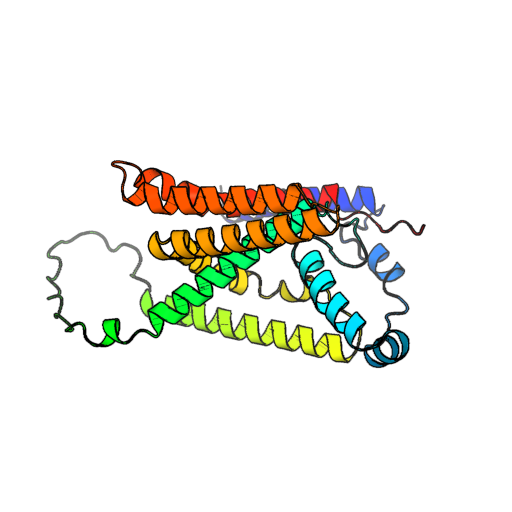 ARG A N 1
ATOM 2207 C CA . ARG A 1 284 ? 25.658 -2.470 -15.592 1.00 38.84 284 ARG A CA 1
ATOM 2208 C C . ARG A 1 284 ? 25.460 -3.681 -16.472 1.00 38.84 284 ARG A C 1
ATOM 2210 O O . ARG A 1 284 ? 24.288 -4.111 -16.576 1.00 38.84 284 ARG A O 1
#

Nearest PDB structures (foldseek):
  6p6i-assembly1_A  TM=2.456E-01  e=1.578E+00  Escherichia coli UTI89
  8fmv-assembly1_C  TM=2.520E-01  e=5.070E+00  Bacillus subtilis subsp. subtilis str. 168

Secondary structure (DSSP, 8-state):
--HHHHHHHHHHHHHHHHHHHHHHHH-TT-TT-HHHHHHH---PPBHHHHHHHHHHHHHHHHHHHHHHHHHHT-BTTB-PPPPHHHHHHHHHHHHHHHHHHHHHHHHHH-GGGTSS-----------------S----HHHHHHHHHHHHHHHHHHHHHHHHHHHHHB----GGGGGGGHHHHHHHHHHHHHHHTSHHHHHHHHHHHHHHHHHHHHHHHHTT---HHHHHHHHHHHHHHHHHHHHTTSTTGGGGHHHHHHHHHHHHHHHHHHHHHHT--B----

Mean predicted aligned error: 8.82 Å

Solvent-accessible surface area (backbone atoms only — not comparable to full-atom values): 15732 Å² total; per-residue (Å²): 131,57,72,66,56,52,53,51,49,54,50,44,69,63,45,45,64,55,32,53,48,27,22,73,70,70,40,75,88,29,39,84,42,56,72,59,45,64,72,66,72,62,88,78,52,37,29,64,60,46,36,75,74,61,33,68,70,54,50,51,52,44,42,52,52,41,17,53,48,16,52,74,60,37,63,77,86,22,44,53,77,73,61,66,69,58,55,50,52,52,47,52,50,50,50,47,27,50,52,7,38,52,55,47,53,54,59,69,69,41,66,78,72,75,72,58,77,84,71,76,75,75,78,75,74,83,88,68,97,69,80,90,63,86,75,81,68,62,65,66,63,51,53,54,47,54,51,49,52,29,51,52,43,37,51,52,34,53,51,49,46,52,56,50,39,64,56,30,72,59,47,50,25,56,64,47,51,92,23,46,67,31,49,52,54,50,44,53,55,9,40,58,36,27,64,35,40,74,44,9,43,51,52,20,51,53,35,43,52,50,35,50,52,51,49,53,54,12,60,75,66,75,58,65,62,64,64,64,39,50,50,32,48,50,55,20,50,54,28,41,48,55,32,47,25,76,76,41,92,74,33,66,73,52,48,63,52,67,64,45,46,62,58,53,53,49,51,55,49,60,73,44,38,69,78,78,21,49,43,78,62,70,91,122

pLDDT: mean 85.63, std 15.41, range [38.84, 98.44]

Sequence (284 aa):
MSPLLLVTLSSLLLGLPLWLRNIATYGGLDFLGLRWHDRVVTGQPTTVDWIAANGWPAYWERAWDFTFKSFWGVFGWLGVFMDGRVYTLLLIFSGVVAAGLVAGLLRYASPARRSAPVEQRSVSKPSGSGVAGPLPFNSVMSQRWDLFVAIILLAGVTASYVWYNLGFVQHQGRYLFPALYSFGLLVSLSWREALRPRVSFVIAGLLLLWAVILAATGLAAAALDKWTLLFLVGVSGALLVNGLLERIPGGTQLRPILYALPFVLLGLLDTVIPFLYTVPQLAR

Radius of gyration: 23.84 Å; Cα contacts (8 Å, |Δi|>4): 227; chains: 1; bounding box: 64×64×59 Å

Foldseek 3Di:
DDPVVVVVVVCCVVQVVQLVVQCVFVHDNCSVCVVVVVVQPPDFDWLVRCCVVPNDVVLVVCLVPQLLQLLQFNPPLFWDGDDVLVSLLVVLLVVLLVLLLVLVVVVVPDCVVVPDPPPPPPPPDDPDDDDDDPDPPPVVVVVVVLLVVLVVQQVVLVVVVVVVNNTGSDSRNVSSVSSVSSVVVSSLNSLVSCLALVNLQVSLVVLVVVLVVQQVVCVVVVHRPPSSSCSSNVSSVLSNLSSCLVVDVPSVVCSVVVSCVVVVVSVVSVSCSSPPIRHNPPPD